Protein AF-A0A8J4SBA1-F1 (afdb_monomer_lite)

Foldseek 3Di:
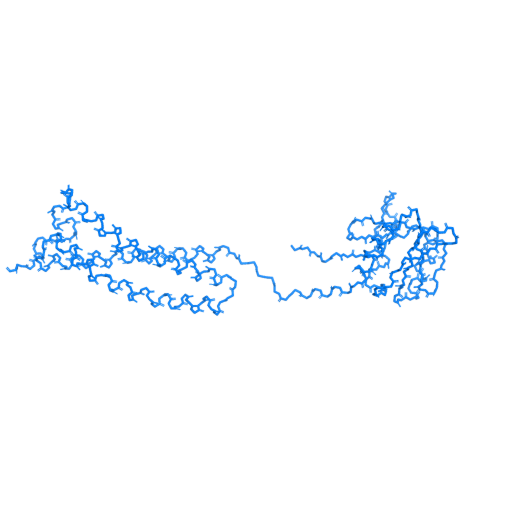DDDPWWKFWFFCDPPDDPPDTDHTLDTLQQWDQLQWDWDADPVRATKIKTFGPDLVSQLVVLQVQAQTWTWIDTRNDTLDTAGRNHRRRPRMDIHDDRDDPVSSVVVSVVSNSRNDPPPPDCPDDDDQDCVLVVVLVVVLVVLLVVLLVQLLVQLLVQQLQVDDSLRSNVRSLVVSLVVSCVVCVVVLVVLVCQLVPPDDNSVSNSVSNNVSSVVSSCCSNPVVSVVSNVCVVVVNPPDSVVSVHDPVSRDDD

pLDDT: mean 84.88, std 8.9, range [51.53, 95.31]

Sequence (253 aa):
MKEPAVMTFRSKAENDKEGEYTKIELRGNEFVENGAKVVFSQLNAPMIDIQVKDKAKFAEITKRLIGQPLAIYLDDQLLSAPTVQQQLSDGSAQITGNYSREEANQLRDTINLGALPLKLTEKYSQSVGATLGIAAFILGIGMAVDANIITYERIKEEMRSGKSILSSVRAGGKSSFRTIIDSNITTIIAASVMFIMGTGAVKGFALVLIFDIVTSIITNIFFSRFLLTLLVRANVLKKPKYFGVKESEIRAL

Radius of gyration: 38.56 Å; chains: 1; bounding box: 91×35×93 Å

Organism: NCBI:txid1284355

Secondary structure (DSSP, 8-state):
-PPPP-EEEEE--TTPPTT---EEEEEGGGBPTT--EEEE-TTS-EEEEEEBS-HHHHHHHHHHTTTSB-EEEETTEEEE-PBP-S---SSEEEE-SS--HHHHHHHHHHHHHHHS-------------THHHHHHHHHHHHHHHHHHHHHHHHHHHHHHTT--HHHHHHHHHHHHHHHHHHHHHHHHHHHHHHHHH--THHHHHHHHHHHHHHHHHHIIIIIHHHHHHHHHHTTS--SGGGGT--GGGSPP-

Structure (mmCIF, N/CA/C/O backbone):
data_AF-A0A8J4SBA1-F1
#
_entry.id   AF-A0A8J4SBA1-F1
#
loop_
_atom_site.group_PDB
_atom_site.id
_atom_site.type_symbol
_atom_site.label_atom_id
_atom_site.label_alt_id
_atom_site.label_comp_id
_atom_site.label_asym_id
_atom_site.label_entity_id
_atom_site.label_seq_id
_atom_site.pdbx_PDB_ins_code
_atom_site.Cartn_x
_atom_site.Cartn_y
_atom_site.Cartn_z
_atom_site.occupancy
_atom_site.B_iso_or_equiv
_atom_site.auth_seq_id
_atom_site.auth_comp_id
_atom_site.auth_asym_id
_atom_site.auth_atom_id
_atom_site.pdbx_PDB_model_num
ATOM 1 N N . MET A 1 1 ? -1.985 5.323 11.776 1.00 51.53 1 MET A N 1
ATOM 2 C CA . MET A 1 1 ? -2.580 4.118 12.391 1.00 51.53 1 MET A CA 1
ATOM 3 C C . MET A 1 1 ? -3.767 4.584 13.205 1.00 51.53 1 MET A C 1
ATOM 5 O O . MET A 1 1 ? -3.613 5.568 13.912 1.00 51.53 1 MET A O 1
ATOM 9 N N . LYS A 1 2 ? -4.941 3.974 13.038 1.00 55.62 2 LYS A N 1
ATOM 10 C CA . LYS A 1 2 ? -6.110 4.277 13.867 1.00 55.62 2 LYS A CA 1
ATOM 11 C C . LYS A 1 2 ? -6.219 3.139 14.873 1.00 55.62 2 LYS A C 1
ATOM 13 O O . LYS A 1 2 ? -6.302 1.987 14.448 1.00 55.62 2 LYS A O 1
ATOM 18 N N . GLU A 1 3 ? -6.107 3.448 16.159 1.00 63.31 3 GLU A N 1
ATOM 19 C CA . GLU A 1 3 ? -6.398 2.473 17.210 1.00 63.31 3 GLU A CA 1
ATOM 20 C C . GLU A 1 3 ? -7.832 1.945 17.009 1.00 63.31 3 GLU A C 1
ATOM 22 O O . GLU A 1 3 ? -8.682 2.677 16.486 1.00 63.31 3 GLU A O 1
ATOM 27 N N . PRO A 1 4 ? -8.104 0.661 17.310 1.00 66.44 4 PRO A N 1
ATOM 28 C CA . PRO A 1 4 ? -9.463 0.142 17.236 1.00 66.44 4 PRO A CA 1
ATOM 29 C C . PRO A 1 4 ? -10.368 0.972 18.140 1.00 66.44 4 PRO A C 1
ATOM 31 O O . PRO A 1 4 ? -9.961 1.313 19.247 1.00 66.44 4 PRO A O 1
ATOM 34 N N . ALA A 1 5 ? -11.583 1.261 17.674 1.00 74.69 5 ALA A N 1
ATOM 35 C CA . ALA A 1 5 ? -12.517 2.069 18.440 1.00 74.69 5 ALA A CA 1
ATOM 36 C C . ALA A 1 5 ? -12.773 1.431 19.817 1.00 74.69 5 ALA A C 1
ATOM 38 O O . ALA A 1 5 ? -13.100 0.242 19.900 1.00 74.69 5 ALA A O 1
ATOM 39 N N . VAL A 1 6 ? -12.606 2.202 20.891 1.00 84.25 6 VAL A N 1
ATOM 40 C CA . VAL A 1 6 ? -12.739 1.724 22.269 1.00 84.25 6 VAL A CA 1
ATOM 41 C C . VAL A 1 6 ? -13.987 2.317 22.895 1.00 84.25 6 VAL A C 1
ATOM 43 O O . VAL A 1 6 ? -14.120 3.525 23.077 1.00 84.25 6 VAL A O 1
ATOM 46 N N . MET A 1 7 ? -14.899 1.441 23.302 1.0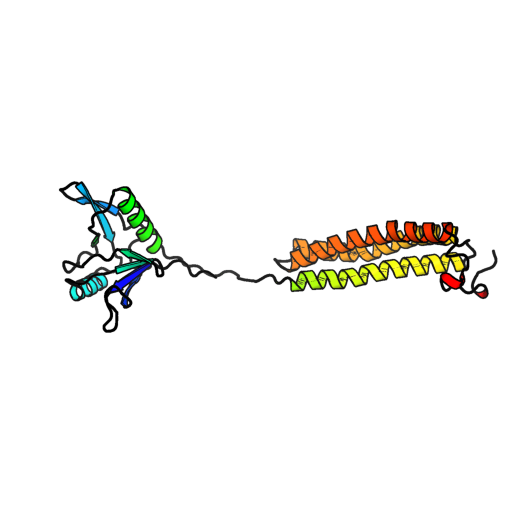0 89.06 7 MET A N 1
ATOM 47 C CA . MET A 1 7 ? -16.057 1.843 24.084 1.00 89.06 7 MET A CA 1
ATOM 48 C C . MET A 1 7 ? -15.690 1.954 25.570 1.00 89.06 7 MET A C 1
ATOM 50 O O . MET A 1 7 ? -15.102 1.032 26.144 1.00 89.06 7 MET A O 1
ATOM 54 N N . THR A 1 8 ? -16.050 3.069 26.207 1.00 91.31 8 THR A N 1
ATOM 55 C CA . THR A 1 8 ? -15.780 3.326 27.631 1.00 91.31 8 THR A CA 1
ATOM 56 C C . THR A 1 8 ? -16.999 3.909 28.333 1.00 91.31 8 THR A C 1
ATOM 58 O O . THR A 1 8 ? -17.718 4.726 27.769 1.00 91.31 8 THR A O 1
ATOM 61 N N . PHE A 1 9 ? -17.219 3.501 29.579 1.00 91.94 9 PHE A N 1
ATOM 62 C CA . PHE A 1 9 ? -18.216 4.087 30.467 1.00 91.94 9 PHE A CA 1
ATOM 63 C C . PHE A 1 9 ? -17.476 4.931 31.498 1.00 91.94 9 PHE A C 1
ATOM 65 O O . PHE A 1 9 ? -16.572 4.432 32.176 1.00 91.94 9 PHE A O 1
ATOM 72 N N . ARG A 1 10 ? -17.826 6.212 31.580 1.00 93.44 10 ARG A N 1
ATOM 73 C CA . ARG A 1 10 ? -17.099 7.237 32.322 1.00 93.44 10 ARG A CA 1
ATOM 74 C C . ARG A 1 10 ? -18.001 7.928 33.343 1.00 93.44 10 ARG A C 1
ATOM 76 O O . ARG A 1 10 ? -19.175 8.169 33.076 1.00 93.44 10 ARG A O 1
ATOM 83 N N . SER A 1 11 ? -17.453 8.255 34.504 1.00 91.75 11 SER A N 1
ATOM 84 C CA . SER A 1 11 ? -18.083 9.083 35.534 1.00 91.75 11 SER A CA 1
ATOM 85 C C . SER A 1 11 ? -17.370 10.435 35.641 1.00 91.75 11 SER A C 1
ATOM 87 O O . SER A 1 11 ? -16.323 10.652 35.023 1.00 91.75 11 SER A O 1
ATOM 89 N N . LYS A 1 12 ? -17.949 11.369 36.404 1.00 89.62 12 LYS A N 1
ATOM 90 C CA . LYS A 1 12 ? -17.357 12.692 36.636 1.00 89.62 12 LYS A CA 1
ATOM 91 C C . LYS A 1 12 ? -16.143 12.573 37.566 1.00 89.62 12 LYS A C 1
ATOM 93 O O . LYS A 1 12 ? -16.258 12.015 38.660 1.00 89.62 12 LYS A O 1
ATOM 98 N N . ALA A 1 13 ? -14.990 13.095 37.155 1.00 85.69 13 ALA A N 1
ATOM 99 C CA . ALA A 1 13 ? -13.820 13.244 38.019 1.00 85.69 13 ALA A CA 1
ATOM 100 C C . ALA A 1 13 ? -13.900 14.528 38.866 1.00 85.69 13 ALA A C 1
ATOM 102 O O . ALA A 1 13 ? -14.631 15.461 38.541 1.00 85.69 13 ALA A O 1
ATOM 103 N N . GLU A 1 14 ? -13.120 14.599 39.950 1.00 77.25 14 GLU A N 1
ATOM 104 C CA . GLU A 1 14 ? -13.131 15.738 40.891 1.00 77.25 14 GLU A CA 1
ATOM 105 C C . GLU A 1 14 ? -12.815 17.090 40.223 1.00 77.25 14 GLU A C 1
ATOM 107 O O . GLU A 1 14 ? -13.325 18.117 40.663 1.00 77.25 14 GLU A O 1
ATOM 112 N N . ASN A 1 15 ? -12.041 17.084 39.132 1.00 80.62 15 ASN A N 1
ATOM 113 C CA . ASN A 1 15 ? -11.629 18.282 38.391 1.00 80.62 15 ASN A CA 1
ATOM 114 C C . ASN A 1 15 ? -12.366 18.477 37.050 1.00 80.62 15 ASN A C 1
ATOM 116 O O . ASN A 1 15 ? -11.985 19.357 36.277 1.00 80.62 15 ASN A O 1
ATOM 120 N N . ASP A 1 16 ? -13.386 17.667 36.750 1.00 81.19 16 ASP A N 1
ATOM 121 C CA . ASP A 1 16 ? -14.098 17.751 35.471 1.00 81.19 16 ASP A CA 1
ATOM 122 C C . ASP A 1 16 ? -15.023 18.972 35.423 1.00 81.19 16 ASP A C 1
ATOM 124 O O . ASP A 1 16 ? -15.783 19.257 36.363 1.00 81.19 16 ASP A O 1
ATOM 128 N N . LYS A 1 17 ? -15.001 19.671 34.282 1.00 77.50 17 LYS A N 1
ATOM 129 C CA . LYS A 1 17 ? -15.972 20.726 33.981 1.00 77.50 17 LYS A CA 1
ATOM 130 C C . LYS A 1 17 ? -17.375 20.131 33.862 1.00 77.50 17 LYS A C 1
ATOM 132 O O . LYS A 1 17 ? -17.569 18.933 33.663 1.00 77.50 17 LYS A O 1
ATOM 137 N N . GLU A 1 18 ? -18.384 20.979 34.004 1.00 73.31 18 GLU A N 1
ATOM 138 C CA . GLU A 1 18 ? -19.773 20.554 33.864 1.00 73.31 18 GLU A CA 1
ATOM 139 C C . GLU A 1 18 ? -20.033 20.002 32.451 1.00 73.31 18 GLU A C 1
ATOM 141 O O . GLU A 1 18 ? -19.788 20.683 31.458 1.00 73.31 18 GLU A O 1
ATOM 146 N N . GLY A 1 19 ? -20.479 18.743 32.370 1.00 74.31 19 GLY A N 1
ATOM 147 C CA . GLY A 1 19 ? -20.704 18.028 31.109 1.00 74.31 19 GLY A CA 1
ATOM 148 C C . GLY A 1 19 ? -19.529 17.176 30.607 1.00 74.31 19 GLY A C 1
ATOM 149 O O . GLY A 1 19 ? -19.704 16.460 29.622 1.00 74.31 19 GLY A O 1
ATOM 150 N N . GLU A 1 20 ? -18.371 17.194 31.276 1.00 82.31 20 GLU A N 1
ATOM 151 C CA . GLU A 1 20 ? -17.237 16.312 30.968 1.00 82.31 20 GLU A CA 1
ATOM 152 C C . GLU A 1 20 ? -17.180 15.113 31.930 1.00 82.31 20 GLU A C 1
ATOM 154 O O . GLU A 1 20 ? -17.411 15.246 33.133 1.00 82.31 20 GLU A O 1
ATOM 159 N N . TYR A 1 21 ? -16.875 13.931 31.384 1.00 87.19 21 TYR A N 1
ATOM 160 C CA . TYR A 1 21 ? -16.719 12.687 32.141 1.00 87.19 21 TYR A CA 1
ATOM 161 C C . TYR A 1 21 ? -15.408 12.013 31.740 1.00 87.19 21 TYR A C 1
ATOM 163 O O . TYR A 1 21 ? -15.318 11.390 30.678 1.00 87.19 21 TYR A O 1
ATOM 171 N N . THR A 1 22 ? -14.371 12.147 32.564 1.00 87.00 22 THR A N 1
ATOM 172 C CA . THR A 1 22 ? -13.024 11.646 32.239 1.00 87.00 22 THR A CA 1
ATOM 173 C C . THR A 1 22 ? -12.650 10.370 32.990 1.00 87.00 22 THR A C 1
ATOM 175 O O . THR A 1 22 ? -11.789 9.612 32.533 1.00 87.00 22 THR A O 1
ATOM 178 N N . LYS A 1 23 ? -13.315 10.060 34.110 1.00 90.56 23 LYS A N 1
ATOM 179 C CA . LYS A 1 23 ? -12.992 8.887 34.928 1.00 90.56 23 LYS A CA 1
ATOM 180 C C . LYS A 1 23 ? -13.576 7.613 34.320 1.00 90.56 23 LYS A C 1
ATOM 182 O O . LYS A 1 23 ? -14.776 7.392 34.394 1.00 90.56 23 LYS A O 1
ATOM 187 N N . ILE A 1 24 ? -12.735 6.745 33.760 1.00 91.50 24 ILE A N 1
ATOM 188 C CA . ILE A 1 24 ? -13.165 5.458 33.184 1.00 91.50 24 ILE A CA 1
ATOM 189 C C . ILE A 1 24 ? -13.516 4.466 34.302 1.00 91.50 24 ILE A C 1
ATOM 191 O O . ILE A 1 24 ? -12.656 4.088 35.094 1.00 91.50 24 ILE A O 1
ATOM 195 N N . GLU A 1 25 ? -14.766 4.011 34.323 1.00 92.19 25 GLU A N 1
ATOM 196 C CA . GLU A 1 25 ? -15.288 3.037 35.289 1.00 92.19 25 GLU A CA 1
ATOM 197 C C . GLU A 1 25 ? -15.348 1.622 34.691 1.00 92.19 25 GLU A C 1
ATOM 199 O O . GLU A 1 25 ? -14.964 0.645 35.340 1.00 92.19 25 GLU A O 1
ATOM 204 N N . LEU A 1 26 ? -15.797 1.511 33.433 1.00 91.38 26 LEU A N 1
ATOM 205 C CA . LEU A 1 26 ? -15.890 0.244 32.697 1.00 91.38 26 LEU A CA 1
ATOM 206 C C . LEU A 1 26 ? -15.434 0.414 31.251 1.00 91.38 26 LEU A C 1
ATOM 208 O O . LEU A 1 26 ? -15.564 1.484 30.650 1.00 91.38 26 LEU A O 1
ATOM 212 N N . ARG A 1 27 ? -14.945 -0.674 30.666 1.00 90.56 27 ARG A N 1
ATOM 213 C CA . ARG A 1 27 ? -14.630 -0.782 29.238 1.00 90.56 27 ARG A CA 1
ATOM 214 C C . ARG A 1 27 ? -15.611 -1.716 28.537 1.00 90.56 27 ARG A C 1
ATOM 216 O O . ARG A 1 27 ? -16.155 -2.628 29.151 1.00 90.56 27 ARG A O 1
ATOM 223 N N . GLY A 1 28 ? -15.813 -1.509 27.236 1.00 87.44 28 GLY A N 1
ATOM 224 C CA . GLY A 1 28 ? -16.736 -2.308 26.427 1.00 87.44 28 GLY A CA 1
ATOM 225 C C . GLY A 1 28 ? -16.485 -3.817 26.532 1.00 87.44 28 GLY A C 1
ATOM 226 O O . GLY A 1 28 ? -17.417 -4.584 26.739 1.00 87.44 28 GLY A O 1
ATOM 227 N N . ASN A 1 29 ? -15.224 -4.257 26.541 1.00 87.12 29 ASN A N 1
ATOM 228 C CA . ASN A 1 29 ? -14.856 -5.674 26.677 1.00 87.12 29 ASN A CA 1
ATOM 229 C C . ASN A 1 29 ? -15.306 -6.348 27.998 1.00 87.12 29 ASN A C 1
ATOM 231 O O . ASN A 1 29 ? -15.288 -7.581 28.085 1.00 87.12 29 ASN A O 1
ATOM 235 N N . GLU A 1 30 ? -15.716 -5.571 29.006 1.00 88.81 30 GLU A N 1
ATOM 236 C CA . GLU A 1 30 ? -16.282 -6.046 30.278 1.00 88.81 30 GLU A CA 1
ATOM 237 C C . GLU A 1 30 ? -17.781 -6.382 30.178 1.00 88.81 30 GLU A C 1
ATOM 239 O O . GLU A 1 30 ? -18.352 -6.971 31.098 1.00 88.81 30 GLU A O 1
ATOM 244 N N . PHE A 1 31 ? -18.416 -6.068 29.048 1.00 90.31 31 PHE A N 1
ATOM 245 C CA . PHE A 1 31 ? -19.789 -6.446 28.734 1.00 90.31 31 PHE A CA 1
ATOM 246 C C . PHE A 1 31 ? -19.849 -7.815 28.054 1.00 90.31 31 PHE A C 1
ATOM 248 O O . PHE A 1 31 ? -18.889 -8.274 27.426 1.00 90.31 31 PHE A O 1
ATOM 255 N N . VAL A 1 32 ? -20.981 -8.500 28.217 1.00 89.81 32 VAL A N 1
ATOM 256 C CA . VAL A 1 32 ? -21.258 -9.763 27.526 1.00 89.81 32 VAL A CA 1
ATOM 257 C C . VAL A 1 32 ? -21.405 -9.479 26.032 1.00 89.81 32 VAL A C 1
ATOM 259 O O . VAL A 1 32 ? -22.106 -8.553 25.627 1.00 89.81 32 VAL A O 1
ATOM 262 N N . GLU A 1 33 ? -20.738 -10.281 25.207 1.00 88.31 33 GLU A N 1
ATOM 263 C CA . GLU A 1 33 ? -20.814 -10.178 23.748 1.00 88.31 33 GLU A CA 1
ATOM 264 C C . GLU A 1 33 ? -22.255 -10.427 23.285 1.00 88.31 33 GLU A C 1
ATOM 266 O O . GLU A 1 33 ? -22.881 -11.402 23.702 1.00 88.31 33 GLU A O 1
ATOM 271 N N . ASN A 1 34 ? -22.802 -9.537 22.449 1.00 85.88 34 ASN A N 1
ATOM 272 C CA . ASN A 1 34 ? -24.227 -9.529 22.081 1.00 85.88 34 ASN A CA 1
ATOM 273 C C . ASN A 1 34 ? -25.195 -9.462 23.285 1.00 85.88 34 ASN A C 1
ATOM 275 O O . ASN A 1 34 ? -26.356 -9.867 23.186 1.00 85.88 34 ASN A O 1
ATOM 279 N N . GLY A 1 35 ? -24.725 -8.957 24.429 1.00 85.88 35 GLY A N 1
ATOM 280 C CA . GLY A 1 35 ? -25.513 -8.803 25.647 1.00 85.88 35 GLY A CA 1
ATOM 281 C C . GLY A 1 35 ? -26.491 -7.628 25.610 1.00 85.88 35 GLY A C 1
ATOM 282 O O . GLY A 1 35 ? -27.374 -7.578 26.462 1.00 85.88 35 GLY A O 1
ATOM 283 N N . ALA A 1 36 ? -26.364 -6.704 24.647 1.00 91.06 36 ALA A N 1
ATOM 284 C CA . ALA A 1 36 ? -27.284 -5.581 24.510 1.00 91.06 36 ALA A CA 1
ATOM 285 C C . ALA A 1 36 ? -28.539 -5.967 23.710 1.00 91.06 36 ALA A C 1
ATOM 287 O O . ALA A 1 36 ? -28.439 -6.494 22.595 1.00 91.06 36 ALA A O 1
ATOM 288 N N . LYS A 1 37 ? -29.728 -5.665 24.244 1.00 93.38 37 LYS A N 1
ATOM 289 C CA . LYS A 1 37 ? -31.032 -5.958 23.624 1.00 93.38 37 LYS A CA 1
ATOM 290 C C . LYS A 1 37 ? -31.971 -4.763 23.732 1.00 93.38 37 LYS A C 1
ATOM 292 O O . LYS A 1 37 ? -32.000 -4.087 24.749 1.00 93.38 37 LYS A O 1
ATOM 297 N N . VAL A 1 38 ? -32.773 -4.534 22.694 1.00 92.00 38 VAL A N 1
ATOM 298 C CA . VAL A 1 38 ? -33.858 -3.544 22.753 1.00 92.00 38 VAL A CA 1
ATOM 299 C C . VAL A 1 38 ? -35.089 -4.216 23.352 1.00 92.00 38 VAL A C 1
ATOM 301 O O . VAL A 1 38 ? -35.571 -5.214 22.813 1.00 92.00 38 VAL A O 1
ATOM 304 N N . VAL A 1 39 ? -35.587 -3.666 24.450 1.00 92.75 39 VAL A N 1
ATOM 305 C CA . VAL A 1 39 ? -36.827 -4.062 25.126 1.00 92.75 39 VAL A CA 1
ATOM 306 C C . VAL A 1 39 ? -37.793 -2.877 25.152 1.00 92.75 39 VAL A C 1
ATOM 308 O O . VAL A 1 39 ? -37.406 -1.750 24.857 1.00 92.75 39 VAL A O 1
ATOM 311 N N . PHE A 1 40 ? -39.066 -3.116 25.457 1.00 89.38 40 PHE A N 1
ATOM 312 C CA . PHE A 1 40 ? -40.081 -2.063 25.515 1.00 89.38 40 PHE A CA 1
ATOM 313 C C . PHE A 1 40 ? -40.640 -1.956 26.931 1.00 89.38 40 PHE A C 1
ATOM 315 O O . PHE A 1 40 ? -40.896 -2.969 27.582 1.00 89.38 40 PHE A O 1
ATOM 322 N N . SER A 1 41 ? -40.831 -0.725 27.402 1.00 88.25 41 SER A N 1
ATOM 323 C CA . SER A 1 41 ? -41.498 -0.450 28.672 1.00 88.25 41 SER A CA 1
ATOM 324 C C . SER A 1 41 ? -42.999 -0.759 28.594 1.00 88.25 41 SER A C 1
ATOM 326 O O . SER A 1 41 ? -43.559 -0.959 27.514 1.00 88.25 41 SER A O 1
ATOM 328 N N . GLN A 1 42 ? -43.691 -0.721 29.737 1.00 85.81 42 GLN A N 1
ATOM 329 C CA . GLN A 1 42 ? -45.155 -0.875 29.798 1.00 85.81 42 GLN A CA 1
ATOM 330 C C . GLN A 1 42 ? -45.913 0.201 28.996 1.00 85.81 42 GLN A C 1
ATOM 332 O O . GLN A 1 42 ? -47.046 -0.023 28.583 1.00 85.81 42 GLN A O 1
ATOM 337 N N . LEU A 1 43 ? -45.276 1.349 28.745 1.00 86.94 43 LEU A N 1
ATOM 338 C CA . LEU A 1 43 ? -45.801 2.445 27.925 1.00 86.94 43 LEU A CA 1
ATOM 339 C C . LEU A 1 43 ? -45.335 2.358 26.459 1.00 86.94 43 LEU A C 1
ATOM 341 O O . LEU A 1 43 ? -45.446 3.331 25.720 1.00 86.94 43 LEU A O 1
ATOM 345 N N . ASN A 1 44 ? -44.796 1.207 26.039 1.00 86.06 44 ASN A N 1
ATOM 346 C CA . ASN A 1 44 ? -44.251 0.956 24.703 1.00 86.06 44 ASN A CA 1
ATOM 347 C C . ASN A 1 44 ? -43.074 1.878 24.311 1.00 86.06 44 ASN A C 1
ATOM 349 O O . ASN A 1 44 ? -42.813 2.091 23.127 1.00 86.06 44 ASN A O 1
ATOM 353 N N . ALA A 1 45 ? -42.344 2.418 25.294 1.00 88.50 45 ALA A N 1
ATOM 354 C CA . ALA A 1 45 ? -41.129 3.195 25.049 1.00 88.50 45 ALA A CA 1
ATOM 355 C C . ALA A 1 45 ? -39.913 2.255 24.928 1.00 88.50 45 ALA A C 1
ATOM 357 O O . ALA A 1 45 ? -39.769 1.364 25.772 1.00 88.50 45 ALA A O 1
ATOM 358 N N . PRO A 1 46 ? -39.043 2.410 23.913 1.00 90.50 46 PRO A N 1
ATOM 359 C CA . PRO A 1 46 ? -37.884 1.543 23.736 1.00 90.50 46 PRO A CA 1
ATOM 360 C C . PRO A 1 46 ? -36.810 1.816 24.798 1.00 90.50 46 PRO A C 1
ATOM 362 O O . PRO A 1 46 ? -36.475 2.957 25.110 1.00 90.50 46 PRO A O 1
ATOM 365 N N . MET A 1 47 ? -36.253 0.739 25.337 1.00 90.56 47 MET A N 1
ATOM 366 C CA . MET A 1 47 ? -35.199 0.713 26.346 1.00 90.56 47 MET A CA 1
ATOM 367 C C . MET A 1 47 ? -34.112 -0.265 25.901 1.00 90.56 47 MET A C 1
ATOM 369 O O . MET A 1 47 ? -34.390 -1.207 25.156 1.00 90.56 47 MET A O 1
ATOM 373 N N . ILE A 1 48 ? -32.873 -0.050 26.337 1.00 91.94 48 ILE A N 1
ATOM 374 C CA . ILE A 1 48 ? -31.755 -0.931 25.991 1.00 91.94 48 ILE A CA 1
ATOM 375 C C . ILE A 1 48 ? -31.306 -1.668 27.249 1.00 91.94 48 ILE A C 1
ATOM 377 O O . ILE A 1 48 ? -30.745 -1.058 28.155 1.00 91.94 48 ILE A O 1
ATOM 381 N N . ASP A 1 49 ? -31.527 -2.977 27.285 1.00 92.56 49 ASP A N 1
ATOM 382 C CA . ASP A 1 49 ? -30.970 -3.859 28.305 1.00 92.56 49 ASP A CA 1
ATOM 383 C C . ASP A 1 49 ? -29.524 -4.186 27.948 1.00 92.56 49 ASP A C 1
ATOM 385 O O . ASP A 1 49 ? -29.236 -4.538 26.805 1.00 92.56 49 ASP A O 1
ATOM 389 N N . ILE A 1 50 ? -28.621 -4.105 28.920 1.00 92.38 50 ILE A N 1
ATOM 390 C CA . ILE A 1 50 ? -27.217 -4.505 28.792 1.00 92.38 50 ILE A CA 1
ATOM 391 C C . ILE A 1 50 ? -26.844 -5.481 29.904 1.00 92.38 50 ILE A C 1
ATOM 393 O O . ILE A 1 50 ? -27.405 -5.442 31.000 1.00 92.38 50 ILE A O 1
ATOM 397 N N . GLN A 1 51 ? -25.856 -6.333 29.632 1.00 92.75 51 GLN A N 1
ATOM 398 C CA . GLN A 1 51 ? -25.364 -7.320 30.587 1.00 92.75 51 GLN A CA 1
ATOM 399 C C . GLN A 1 51 ? -23.840 -7.259 30.709 1.00 92.75 51 GLN A C 1
ATOM 401 O O . GLN A 1 51 ? -23.123 -7.255 29.705 1.00 92.75 51 GLN A O 1
ATOM 406 N N . VAL A 1 52 ? -23.344 -7.241 31.945 1.00 92.94 52 VAL A N 1
ATOM 407 C CA . VAL A 1 52 ? -21.905 -7.233 32.258 1.00 92.94 52 VAL A CA 1
ATOM 408 C C . VAL A 1 52 ? -21.390 -8.630 32.591 1.00 92.94 52 VAL A C 1
ATOM 410 O O . VAL A 1 52 ? -22.141 -9.493 33.049 1.00 92.94 52 VAL A O 1
ATOM 413 N N . LYS A 1 53 ? -20.089 -8.854 32.380 1.00 91.12 53 LYS A N 1
ATOM 414 C CA . LYS A 1 53 ? -19.406 -10.099 32.766 1.00 91.12 53 LYS A CA 1
ATOM 415 C C . LYS A 1 53 ? -19.160 -10.156 34.278 1.00 91.12 53 LYS A C 1
ATOM 417 O O . LYS A 1 53 ? -19.423 -11.185 34.895 1.00 91.12 53 LYS A O 1
ATOM 422 N N . ASP A 1 54 ? -18.697 -9.054 34.874 1.00 92.44 54 ASP A N 1
ATOM 423 C CA . ASP A 1 54 ? -18.420 -8.947 36.313 1.00 92.44 54 ASP A CA 1
ATOM 424 C C . ASP A 1 54 ? -19.525 -8.170 37.041 1.00 92.44 54 ASP A C 1
ATOM 426 O O . ASP A 1 54 ? -19.600 -6.939 37.003 1.00 92.44 54 ASP A O 1
ATOM 430 N N . LYS A 1 55 ? -20.393 -8.919 37.726 1.00 93.44 55 LYS A N 1
ATOM 431 C CA . LYS A 1 55 ? -21.532 -8.367 38.467 1.00 93.44 55 LYS A CA 1
ATOM 432 C C . LYS A 1 55 ? -21.112 -7.609 39.725 1.00 93.44 55 LYS A C 1
ATOM 434 O O . LYS A 1 55 ? -21.744 -6.617 40.071 1.00 93.44 55 LYS A O 1
ATOM 439 N N . ALA A 1 56 ? -20.067 -8.069 40.415 1.00 92.75 56 ALA A N 1
ATOM 440 C CA . ALA A 1 56 ? -19.645 -7.493 41.689 1.00 92.75 56 ALA A CA 1
ATOM 441 C C . ALA A 1 56 ? -19.022 -6.110 41.474 1.00 92.75 56 ALA A C 1
ATOM 443 O O . ALA A 1 56 ? -19.413 -5.146 42.135 1.00 92.75 56 ALA A O 1
ATOM 444 N N . LYS A 1 57 ? -18.134 -5.997 40.477 1.00 92.06 57 LYS A N 1
ATOM 445 C CA . LYS A 1 57 ? -17.545 -4.717 40.068 1.00 92.06 57 LYS A CA 1
ATOM 446 C C . LYS A 1 57 ? -18.622 -3.719 39.635 1.00 92.06 57 LYS A C 1
ATOM 448 O O . LYS A 1 57 ? -18.604 -2.561 40.049 1.00 92.06 57 LYS A O 1
ATOM 453 N N . PHE A 1 58 ? -19.595 -4.169 38.841 1.00 93.31 58 PHE A N 1
ATOM 454 C CA . PHE A 1 58 ? -20.699 -3.319 38.389 1.00 93.31 58 PHE A CA 1
ATOM 455 C C . PHE A 1 58 ? -21.583 -2.825 39.543 1.00 93.31 58 PHE A C 1
ATOM 457 O O . PHE A 1 58 ? -21.949 -1.647 39.595 1.00 93.31 58 PHE A O 1
ATOM 464 N N . ALA A 1 59 ? -21.867 -3.692 40.515 1.00 93.12 59 ALA A N 1
ATOM 465 C CA . ALA A 1 59 ? -22.629 -3.341 41.708 1.00 93.12 59 ALA A CA 1
ATOM 466 C C . ALA A 1 59 ? -21.913 -2.302 42.585 1.00 93.12 59 ALA A C 1
ATOM 468 O O . ALA A 1 59 ? -22.567 -1.447 43.181 1.00 93.12 59 ALA A O 1
ATOM 469 N N . GLU A 1 60 ? -20.584 -2.356 42.689 1.00 93.06 60 GLU A N 1
ATOM 470 C CA . GLU A 1 60 ? -19.800 -1.377 43.451 1.00 93.06 60 GLU A CA 1
ATOM 471 C C . GLU A 1 60 ? -19.796 0.002 42.773 1.00 93.06 60 GLU A C 1
ATOM 473 O O . GLU A 1 60 ? -20.039 1.023 43.423 1.00 93.06 60 GLU A O 1
ATOM 478 N N . ILE A 1 61 ? -19.587 0.030 41.453 1.00 91.94 61 ILE A N 1
ATOM 479 C CA . ILE A 1 61 ? -19.592 1.262 40.654 1.00 91.94 61 ILE A CA 1
ATOM 480 C C . ILE A 1 61 ? -20.964 1.936 40.727 1.00 91.94 61 ILE A C 1
ATOM 482 O O . ILE A 1 61 ? -21.057 3.121 41.051 1.00 91.94 61 ILE A O 1
ATOM 486 N N . THR A 1 62 ? -22.040 1.182 40.485 1.00 92.31 62 THR A N 1
ATOM 487 C CA . THR A 1 62 ? -23.406 1.728 40.511 1.00 92.31 62 THR A CA 1
ATOM 488 C C . THR A 1 62 ? -23.809 2.219 41.897 1.00 92.31 62 THR A C 1
ATOM 490 O O . THR A 1 62 ? -24.477 3.242 41.990 1.00 92.31 62 THR A O 1
ATOM 493 N N . LYS A 1 63 ? -23.342 1.579 42.980 1.00 93.56 63 LYS A N 1
ATOM 494 C CA . LYS A 1 63 ? -23.563 2.052 44.358 1.00 93.56 63 LYS A CA 1
ATOM 495 C C . LYS A 1 63 ? -22.961 3.435 44.611 1.00 93.56 63 LYS A C 1
ATOM 497 O O . LYS A 1 63 ? -23.575 4.253 45.289 1.00 93.56 63 LYS A O 1
ATOM 502 N N . ARG A 1 64 ? -21.758 3.695 44.094 1.00 92.69 64 ARG A N 1
ATOM 503 C CA . ARG A 1 64 ? -21.069 4.986 44.258 1.00 92.69 64 ARG A CA 1
ATOM 504 C C . ARG A 1 64 ? -21.694 6.092 43.409 1.00 92.69 64 ARG A C 1
ATOM 506 O O . ARG A 1 64 ? -21.641 7.254 43.796 1.00 92.69 64 ARG A O 1
ATOM 513 N N . LEU A 1 65 ? -22.254 5.727 42.259 1.00 91.38 65 LEU A N 1
ATOM 514 C CA . LEU A 1 65 ? -22.762 6.669 41.265 1.00 91.38 65 LEU A CA 1
ATOM 515 C C . LEU A 1 65 ? -24.273 6.907 41.353 1.00 91.38 65 LEU A C 1
ATOM 517 O O . LEU A 1 65 ? -24.824 7.513 40.445 1.00 91.38 65 LEU A O 1
ATOM 521 N N . ILE A 1 66 ? -24.957 6.480 42.419 1.00 93.12 66 ILE A N 1
ATOM 522 C CA . ILE A 1 66 ? -26.394 6.751 42.588 1.00 93.12 66 ILE A CA 1
ATOM 523 C C . ILE A 1 66 ? -26.652 8.266 42.519 1.00 93.12 66 ILE A C 1
ATOM 525 O O . ILE A 1 66 ? -26.031 9.049 43.236 1.00 93.12 66 ILE A O 1
ATOM 529 N N . GLY A 1 67 ? -27.566 8.672 41.638 1.00 88.94 67 GLY A N 1
ATOM 530 C CA . GLY A 1 67 ? -27.882 10.071 41.345 1.00 88.94 67 GLY A CA 1
ATOM 531 C C . GLY A 1 67 ? -26.893 10.768 40.404 1.00 88.94 67 GLY A C 1
ATOM 532 O O . GLY A 1 67 ? -27.117 11.922 40.048 1.00 88.94 67 GLY A O 1
ATOM 533 N N . GLN A 1 68 ? -25.826 10.091 39.973 1.00 90.25 68 GLN A N 1
ATOM 534 C CA . GLN A 1 68 ? -24.812 10.619 39.063 1.00 90.25 68 GLN A CA 1
ATOM 535 C C . GLN A 1 68 ? -24.917 9.973 37.667 1.00 90.25 68 GLN A C 1
ATOM 537 O O . GLN A 1 68 ? -25.332 8.817 37.533 1.00 90.25 68 GLN A O 1
ATOM 542 N N . PRO A 1 69 ? -24.559 10.705 36.601 1.00 90.69 69 PRO A N 1
ATOM 543 C CA . PRO A 1 69 ? -24.474 10.168 35.245 1.00 90.69 69 PRO A CA 1
ATOM 544 C C . PRO A 1 69 ? -23.310 9.179 35.083 1.00 90.69 69 PRO A C 1
ATOM 546 O O . PRO A 1 69 ? -22.196 9.417 35.551 1.00 90.69 69 PRO A O 1
ATOM 549 N N . LEU A 1 70 ? -23.571 8.089 34.363 1.00 92.31 70 LEU A N 1
ATOM 550 C CA . LEU A 1 70 ? -22.569 7.156 33.857 1.00 92.31 70 LEU A CA 1
ATOM 551 C C . LEU A 1 70 ? -22.553 7.269 32.331 1.00 92.31 70 LEU A C 1
ATOM 553 O O . LEU A 1 70 ? -23.353 6.649 31.633 1.00 92.31 70 LEU A O 1
ATOM 557 N N . ALA A 1 71 ? -21.664 8.110 31.819 1.00 92.06 71 ALA A N 1
ATOM 558 C CA . ALA A 1 71 ? -21.596 8.461 30.413 1.00 92.06 71 ALA A CA 1
ATOM 559 C C . ALA A 1 71 ? -20.944 7.378 29.559 1.00 92.06 71 ALA A C 1
ATOM 561 O O . ALA A 1 71 ? -19.941 6.784 29.932 1.00 92.06 71 ALA A O 1
ATOM 562 N N . ILE A 1 72 ? -21.505 7.143 28.382 1.00 90.75 72 ILE A N 1
ATOM 563 C CA . ILE A 1 72 ? -21.107 6.115 27.433 1.00 90.75 72 ILE A CA 1
ATOM 564 C C . ILE A 1 72 ? -20.405 6.797 26.268 1.00 90.75 72 ILE A C 1
ATOM 566 O O . ILE A 1 72 ? -21.015 7.587 25.548 1.00 90.75 72 ILE A O 1
ATOM 570 N N . TYR A 1 73 ? -19.135 6.469 26.078 1.00 90.06 73 TYR A N 1
ATOM 571 C CA . TYR A 1 73 ? -18.297 6.983 25.005 1.00 90.06 73 TYR A CA 1
ATOM 572 C C . TYR A 1 73 ? -17.908 5.868 24.043 1.00 90.06 73 TYR A C 1
ATOM 574 O O . TYR A 1 73 ? -17.611 4.747 24.465 1.00 90.06 73 TYR A O 1
ATOM 582 N N . LEU A 1 74 ? -17.842 6.211 22.760 1.00 88.44 74 LEU A N 1
ATOM 583 C CA . LEU A 1 74 ? -17.102 5.462 21.753 1.00 88.44 74 LEU A CA 1
ATOM 584 C C . LEU A 1 74 ? -15.946 6.345 21.290 1.00 88.44 74 LEU A C 1
ATOM 586 O O . LEU A 1 74 ? -16.178 7.416 20.730 1.00 88.44 74 LEU A O 1
ATOM 590 N N . ASP A 1 75 ? -14.718 5.921 21.580 1.00 86.44 75 ASP A N 1
ATOM 591 C CA . ASP A 1 75 ? -13.528 6.771 21.510 1.00 86.44 75 ASP A CA 1
ATOM 592 C C . ASP A 1 75 ? -13.726 8.048 22.347 1.00 86.44 75 ASP A C 1
ATOM 594 O O . ASP A 1 75 ? -13.871 7.970 23.570 1.00 86.44 75 ASP A O 1
ATOM 598 N N . ASP A 1 76 ? -13.797 9.207 21.695 1.00 86.25 76 ASP A N 1
ATOM 599 C CA . ASP A 1 76 ? -14.024 10.512 22.324 1.00 86.25 76 ASP A CA 1
ATOM 600 C C . ASP A 1 76 ? -15.431 11.074 22.062 1.00 86.25 76 ASP A C 1
ATOM 602 O O . ASP A 1 76 ? -15.764 12.169 22.516 1.00 86.25 76 ASP A O 1
ATOM 606 N N . GLN A 1 77 ? -16.292 10.326 21.363 1.00 87.31 77 GLN A N 1
ATOM 607 C CA . GLN A 1 77 ? -17.663 10.739 21.083 1.00 87.31 77 GLN A CA 1
ATOM 608 C C . GLN A 1 77 ? -18.612 10.254 22.184 1.00 87.31 77 GLN A C 1
ATOM 610 O O . GLN A 1 77 ? -18.767 9.051 22.409 1.00 87.31 77 GLN A O 1
ATOM 615 N N . LEU A 1 78 ? -19.287 11.198 22.845 1.00 88.50 78 LEU A N 1
ATOM 616 C CA . LEU A 1 78 ? -20.356 10.899 23.795 1.00 88.50 78 LEU A CA 1
ATOM 617 C C . LEU A 1 78 ? -21.572 10.338 23.044 1.00 88.50 78 LEU A C 1
ATOM 619 O O . LEU A 1 78 ? -22.133 11.009 22.179 1.00 88.50 78 LEU A O 1
ATOM 623 N N . LEU A 1 79 ? -21.991 9.124 23.396 1.00 87.06 79 LEU A N 1
ATOM 624 C CA . LEU A 1 79 ? -23.190 8.486 22.850 1.00 87.06 79 LEU A CA 1
ATOM 625 C C . LEU A 1 79 ? -24.420 8.762 23.716 1.00 87.06 79 LEU A C 1
ATOM 627 O O . LEU A 1 79 ? -25.485 9.096 23.208 1.00 87.06 79 LEU A O 1
ATOM 631 N N . SER A 1 80 ? -24.290 8.596 25.033 1.00 86.75 80 SER A N 1
ATOM 632 C CA . SER A 1 80 ? -25.387 8.804 25.982 1.00 86.75 80 SER A CA 1
ATOM 633 C C . SER A 1 80 ? -24.856 9.010 27.399 1.00 86.75 80 SER A C 1
ATOM 635 O O . SER A 1 80 ? -23.799 8.486 27.729 1.00 86.75 80 SER A O 1
ATOM 637 N N . ALA A 1 81 ? -25.575 9.744 28.249 1.00 89.50 81 ALA A N 1
ATOM 638 C CA . ALA A 1 81 ? -25.206 9.972 29.650 1.00 89.50 81 ALA A CA 1
ATOM 639 C C . ALA A 1 81 ? -26.356 9.634 30.616 1.00 89.50 81 ALA A C 1
ATOM 641 O O . ALA A 1 81 ? -26.912 10.535 31.245 1.00 89.50 81 ALA A O 1
ATOM 642 N N . PRO A 1 82 ? -26.755 8.352 30.725 1.00 89.12 82 PRO A N 1
ATOM 643 C CA . PRO A 1 82 ? -27.816 7.942 31.638 1.00 89.12 82 PRO A CA 1
ATOM 644 C C . PRO A 1 82 ? -27.417 8.148 33.105 1.00 89.12 82 PRO A C 1
ATOM 646 O O . PRO A 1 82 ? -26.283 7.882 33.503 1.00 89.12 82 PRO A O 1
ATOM 649 N N . THR A 1 83 ? -28.367 8.584 33.930 1.00 91.25 83 THR A N 1
ATOM 650 C CA . THR A 1 83 ? -28.193 8.699 35.386 1.00 91.25 83 THR A CA 1
ATOM 651 C C . THR A 1 83 ? -28.426 7.355 36.064 1.00 91.25 83 THR A C 1
ATOM 653 O O . THR A 1 83 ? -29.440 6.699 35.824 1.00 91.25 83 THR A O 1
ATOM 656 N N . VAL A 1 84 ? -27.515 6.953 36.950 1.00 92.69 84 VAL A N 1
ATOM 657 C CA . VAL A 1 84 ? -27.676 5.736 37.751 1.00 92.69 84 VAL A CA 1
ATOM 658 C C . VAL A 1 84 ? -28.696 6.004 38.855 1.00 92.69 84 VAL A C 1
ATOM 660 O O . VAL A 1 84 ? -28.481 6.842 39.726 1.00 92.69 84 VAL A O 1
ATOM 663 N N . GLN A 1 85 ? -29.826 5.301 38.825 1.00 89.19 85 GLN A N 1
ATOM 664 C CA . GLN A 1 85 ? -30.935 5.540 39.761 1.00 89.19 85 GLN A CA 1
ATOM 665 C C . GLN A 1 85 ? -30.835 4.698 41.037 1.00 89.19 85 GLN A C 1
ATOM 667 O O . GLN A 1 85 ? -31.293 5.115 42.096 1.00 89.19 85 GLN A O 1
ATOM 672 N N . GLN A 1 86 ? -30.230 3.514 40.946 1.00 91.62 86 GLN A N 1
ATOM 673 C CA . GLN A 1 86 ? -30.101 2.570 42.051 1.00 91.62 86 GLN A CA 1
ATOM 674 C C . GLN A 1 86 ? -28.868 1.684 41.862 1.00 91.62 86 GLN A C 1
ATOM 676 O O . GLN A 1 86 ? -28.314 1.598 40.765 1.00 91.62 86 GLN A O 1
ATOM 681 N N . GL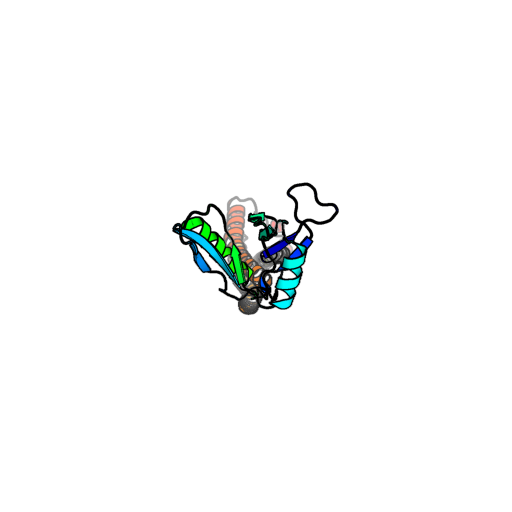N A 1 87 ? -28.456 1.000 42.928 1.00 91.69 87 GLN A N 1
ATOM 682 C CA . GLN A 1 87 ? -27.425 -0.029 42.835 1.00 91.69 87 GLN A CA 1
ATOM 683 C C . GLN A 1 87 ? -27.941 -1.225 42.018 1.00 91.69 87 GLN A C 1
ATOM 685 O O . GLN A 1 87 ? -29.027 -1.735 42.288 1.00 91.69 87 GLN A O 1
ATOM 690 N N . LEU A 1 88 ? -27.144 -1.698 41.058 1.00 91.12 88 LEU A N 1
ATOM 691 C CA . LEU A 1 88 ? -27.492 -2.818 40.179 1.00 91.12 88 LEU A CA 1
ATOM 692 C C . LEU A 1 88 ? -26.617 -4.031 40.514 1.00 91.12 88 LEU A C 1
ATOM 694 O O . LEU A 1 88 ? -25.447 -4.090 40.141 1.00 91.12 88 LEU A O 1
ATOM 698 N N . SER A 1 89 ? -27.171 -4.981 41.269 1.00 89.81 89 SER A N 1
ATOM 699 C CA . SER A 1 89 ? -26.449 -6.152 41.798 1.00 89.81 89 SER A CA 1
ATOM 700 C C . SER A 1 89 ? -26.585 -7.420 40.950 1.00 89.81 89 SER A C 1
ATOM 702 O O . SER A 1 89 ? -25.804 -8.359 41.095 1.00 89.81 89 SER A O 1
ATOM 704 N N . ASP A 1 90 ? -27.560 -7.461 40.050 1.00 87.75 90 ASP A N 1
ATOM 705 C CA . ASP A 1 90 ? -27.870 -8.599 39.183 1.00 87.75 90 ASP A CA 1
ATOM 706 C C . ASP A 1 90 ? -26.956 -8.692 37.944 1.00 87.75 90 ASP A C 1
ATOM 708 O O . ASP A 1 90 ? -26.895 -9.744 37.289 1.00 87.75 90 ASP A O 1
ATOM 712 N N . GLY A 1 91 ? -26.197 -7.625 37.668 1.00 85.75 91 GLY A N 1
ATOM 713 C CA . GLY A 1 91 ? -25.328 -7.488 36.501 1.00 85.75 91 GLY A CA 1
ATOM 714 C C . GLY A 1 91 ? -26.078 -7.133 35.219 1.00 85.75 91 GLY A C 1
ATOM 715 O O . GLY A 1 91 ? -25.532 -7.325 34.129 1.00 85.75 91 GLY A O 1
ATOM 716 N N . SER A 1 92 ? -27.319 -6.662 35.336 1.00 89.31 92 SER A N 1
ATOM 717 C CA . SER A 1 92 ? -28.080 -6.112 34.223 1.00 89.31 92 SER A CA 1
ATOM 718 C C . SER A 1 92 ? -28.319 -4.620 34.443 1.00 89.31 92 SER A C 1
ATOM 720 O O . SER A 1 92 ? -28.313 -4.127 35.572 1.00 89.31 92 SER A O 1
ATOM 722 N N . ALA A 1 93 ? -28.465 -3.868 33.359 1.00 90.50 93 ALA A N 1
ATOM 723 C CA . ALA A 1 93 ? -28.866 -2.472 33.432 1.00 90.50 93 ALA A CA 1
ATOM 724 C C . ALA A 1 93 ? -29.788 -2.132 32.274 1.00 90.50 93 ALA A C 1
ATOM 726 O O . ALA A 1 93 ? -29.611 -2.641 31.169 1.00 90.50 93 ALA A O 1
ATOM 727 N N . GLN A 1 94 ? -30.741 -1.242 32.533 1.00 90.50 94 GLN A N 1
ATOM 728 C CA . GLN A 1 94 ? -31.651 -0.738 31.516 1.00 90.50 94 GLN A CA 1
ATOM 729 C C . GLN A 1 94 ? -31.327 0.726 31.251 1.00 90.50 94 GLN A C 1
ATOM 731 O O . GLN A 1 94 ? -31.434 1.574 32.139 1.00 90.50 94 GLN A O 1
ATOM 736 N N . ILE A 1 95 ? -30.921 1.026 30.025 1.00 88.62 95 ILE A N 1
ATOM 737 C CA . ILE A 1 95 ? -30.706 2.392 29.568 1.00 88.62 95 ILE A CA 1
ATOM 738 C C . ILE A 1 95 ? -32.055 2.913 29.074 1.00 88.62 95 ILE A C 1
ATOM 740 O O . ILE A 1 95 ? -32.607 2.429 28.083 1.00 88.62 95 ILE A O 1
ATOM 744 N N . THR A 1 96 ? -32.591 3.886 29.806 1.00 86.69 96 THR A N 1
ATOM 745 C CA . THR A 1 96 ? -33.842 4.582 29.488 1.00 86.69 96 THR A CA 1
ATOM 746 C C . THR A 1 96 ? -33.548 5.930 28.840 1.00 86.69 96 THR A C 1
ATOM 748 O O . THR A 1 96 ? -32.531 6.563 29.119 1.00 86.69 96 THR A O 1
ATOM 751 N N . GLY A 1 97 ? -34.445 6.373 27.967 1.00 82.50 97 GLY A N 1
ATOM 752 C CA . GLY A 1 97 ? -34.345 7.654 27.280 1.00 82.50 97 GLY A CA 1
ATOM 753 C C . GLY A 1 97 ? -35.499 7.833 26.303 1.00 82.50 97 GLY A C 1
ATOM 754 O O . GLY A 1 97 ? -36.286 6.912 26.082 1.00 82.50 97 GLY A O 1
ATOM 755 N N . ASN A 1 98 ? -35.603 9.019 25.711 1.00 84.19 98 ASN A N 1
ATOM 756 C CA . ASN A 1 98 ? -36.574 9.284 24.653 1.00 84.19 98 ASN A CA 1
ATOM 757 C C . ASN A 1 98 ? -36.018 8.825 23.296 1.00 84.19 98 ASN A C 1
ATOM 759 O O . ASN A 1 98 ? -35.745 9.651 22.430 1.00 84.19 98 ASN A O 1
ATOM 763 N N . TYR A 1 99 ? -35.770 7.523 23.154 1.00 86.44 99 TYR A N 1
ATOM 764 C CA . TYR A 1 99 ? -35.256 6.944 21.914 1.00 86.44 99 TYR A CA 1
ATOM 765 C C . TYR A 1 99 ? -36.405 6.601 20.962 1.00 86.44 99 TYR A C 1
ATOM 767 O O . TYR A 1 99 ? -37.454 6.108 21.380 1.00 86.44 99 TYR A O 1
ATOM 775 N N . SER A 1 100 ? -36.192 6.784 19.665 1.00 91.00 100 SER A N 1
ATOM 776 C CA . SER A 1 100 ? -36.959 6.080 18.635 1.00 91.00 100 SER A CA 1
ATOM 777 C C . SER A 1 100 ? -36.537 4.606 18.551 1.00 91.00 100 SER A C 1
ATOM 779 O O . SER A 1 100 ? -35.505 4.187 19.087 1.00 91.00 100 SER A O 1
ATOM 781 N N . ARG A 1 101 ? -37.334 3.783 17.858 1.00 88.56 101 ARG A N 1
ATOM 782 C CA . ARG A 1 101 ? -37.013 2.363 17.643 1.00 88.56 101 ARG A CA 1
ATOM 783 C C . ARG A 1 101 ? -35.693 2.207 16.887 1.00 88.56 101 ARG A C 1
ATOM 785 O O . ARG A 1 101 ? -34.907 1.310 17.184 1.00 88.56 101 ARG A O 1
ATOM 792 N N . GLU A 1 102 ? -35.456 3.070 15.911 1.00 90.31 102 GLU A N 1
ATOM 793 C CA . GLU A 1 102 ? -34.259 3.099 15.080 1.00 90.31 102 GLU A CA 1
ATOM 794 C C . GLU A 1 102 ? -33.026 3.499 15.901 1.00 90.31 102 GLU A C 1
ATOM 796 O O . GLU A 1 102 ? -32.023 2.787 15.863 1.00 90.31 102 GLU A O 1
ATOM 801 N N . GLU A 1 103 ? -33.115 4.558 16.713 1.00 89.25 103 GLU A N 1
ATOM 802 C CA . GLU A 1 103 ? -32.017 4.999 17.590 1.00 89.25 103 GLU A CA 1
ATOM 803 C C . GLU A 1 103 ? -31.657 3.940 18.639 1.00 89.25 103 GLU A C 1
ATOM 805 O O . GLU A 1 103 ? -30.478 3.673 18.873 1.00 89.25 103 GLU A O 1
ATOM 810 N N . ALA A 1 104 ? -32.654 3.274 19.231 1.00 89.94 104 ALA A N 1
ATOM 811 C CA . ALA A 1 104 ? -32.411 2.197 20.188 1.00 89.94 104 ALA A CA 1
ATOM 812 C C . ALA A 1 104 ? -31.675 1.006 19.545 1.00 89.94 104 ALA A C 1
ATOM 814 O O . ALA A 1 104 ? -30.777 0.424 20.159 1.00 89.94 104 ALA A O 1
ATOM 815 N N . ASN A 1 105 ? -32.011 0.659 18.295 1.00 91.88 105 ASN A N 1
ATOM 816 C CA . ASN A 1 105 ? -31.294 -0.374 17.540 1.00 91.88 105 ASN A CA 1
ATOM 817 C C . ASN A 1 105 ? -29.851 0.045 17.228 1.00 91.88 105 ASN A C 1
ATOM 819 O O . ASN A 1 105 ? -28.939 -0.756 17.418 1.00 91.88 105 ASN A O 1
ATOM 823 N N . GLN A 1 106 ? -29.628 1.294 16.808 1.00 90.62 106 GLN A N 1
ATOM 824 C CA . GLN A 1 106 ? -28.279 1.806 16.543 1.00 90.62 106 GLN A CA 1
ATOM 825 C C . GLN A 1 106 ? -27.411 1.804 17.805 1.00 90.62 106 GLN A C 1
ATOM 827 O O . GLN A 1 106 ? -26.249 1.389 17.763 1.00 90.62 106 GLN A O 1
ATOM 832 N N . LEU A 1 107 ? -27.975 2.219 18.942 1.00 87.56 107 LEU A N 1
ATOM 833 C CA . LEU A 1 107 ? -27.268 2.209 20.218 1.00 87.56 107 LEU A CA 1
ATOM 834 C C . LEU A 1 107 ? -26.942 0.777 20.659 1.00 87.56 107 LEU A C 1
ATOM 836 O O . LEU A 1 107 ? -25.804 0.511 21.037 1.00 87.56 107 LEU A O 1
ATOM 840 N N . ARG A 1 108 ? -27.888 -0.166 20.538 1.00 90.12 108 ARG A N 1
ATOM 841 C CA . ARG A 1 108 ? -27.647 -1.600 20.784 1.00 90.12 108 ARG A CA 1
ATOM 842 C C . ARG A 1 108 ? -26.464 -2.115 19.966 1.00 90.12 108 ARG A C 1
ATOM 844 O O . ARG A 1 108 ? -25.569 -2.750 20.520 1.00 90.12 108 ARG A O 1
ATOM 851 N N . ASP A 1 109 ? -26.467 -1.859 18.661 1.00 90.50 109 ASP A N 1
ATOM 852 C CA . ASP A 1 109 ? -25.429 -2.356 17.756 1.00 90.50 109 ASP A CA 1
ATOM 853 C C . ASP A 1 109 ? -24.067 -1.753 18.100 1.00 90.50 109 ASP A C 1
ATOM 855 O O . ASP A 1 109 ? -23.068 -2.467 18.155 1.00 90.50 109 ASP A O 1
ATOM 859 N N . THR A 1 110 ? -24.042 -0.467 18.448 1.00 89.12 110 THR A N 1
ATOM 860 C CA . THR A 1 110 ? -22.829 0.223 18.901 1.00 89.12 110 THR A CA 1
ATOM 861 C C . THR A 1 110 ? -22.283 -0.367 20.205 1.00 89.12 110 THR A C 1
ATOM 863 O O . THR A 1 110 ? -21.083 -0.617 20.310 1.00 89.12 110 THR A O 1
ATOM 866 N N . ILE A 1 111 ? -23.149 -0.656 21.184 1.00 88.19 111 ILE A N 1
ATOM 867 C CA . ILE A 1 111 ? -22.748 -1.289 22.451 1.00 88.19 111 ILE A CA 1
ATOM 868 C C . ILE A 1 111 ? -22.199 -2.698 22.198 1.00 88.19 111 ILE A C 1
ATOM 870 O O . ILE A 1 111 ? -21.142 -3.057 22.716 1.00 88.19 111 ILE A O 1
ATOM 874 N N . ASN A 1 112 ? -22.884 -3.490 21.368 1.00 89.19 112 ASN A N 1
ATOM 875 C CA . ASN A 1 112 ? -22.444 -4.840 21.022 1.00 89.19 112 ASN A CA 1
ATOM 876 C C . ASN A 1 112 ? -21.098 -4.831 20.285 1.00 89.19 112 ASN A C 1
ATOM 878 O O . ASN A 1 112 ? -20.245 -5.660 20.593 1.00 89.19 112 ASN A O 1
ATOM 882 N N . LEU A 1 113 ? -20.870 -3.874 19.379 1.00 86.44 113 LEU A N 1
ATOM 883 C CA . LEU A 1 113 ? -19.574 -3.672 18.723 1.00 86.44 113 LEU A CA 1
ATOM 884 C C . LEU A 1 113 ? -18.469 -3.341 19.735 1.00 86.44 113 LEU A C 1
ATOM 886 O O . LEU A 1 113 ? -17.378 -3.901 19.645 1.00 86.44 113 LEU A O 1
ATOM 890 N N . GLY A 1 114 ? -18.755 -2.487 20.720 1.00 84.06 114 GLY A N 1
ATOM 891 C CA . GLY A 1 114 ? -17.818 -2.150 21.794 1.00 84.06 114 GLY A CA 1
ATOM 892 C C . GLY A 1 114 ? -17.511 -3.308 22.751 1.00 84.06 114 GLY A C 1
ATOM 893 O O . GLY A 1 114 ? -16.439 -3.331 23.357 1.00 84.06 114 GLY A O 1
ATOM 894 N N . ALA A 1 115 ? -18.423 -4.278 22.874 1.00 85.12 115 ALA A N 1
ATOM 895 C CA . ALA A 1 115 ? -18.252 -5.467 23.709 1.00 85.12 115 ALA A CA 1
ATOM 896 C C . ALA A 1 115 ? -17.348 -6.545 23.096 1.00 85.12 115 ALA A C 1
ATOM 898 O O . ALA A 1 115 ? -16.836 -7.408 23.818 1.00 85.12 115 ALA A O 1
ATOM 899 N N . LEU A 1 116 ? -17.123 -6.491 21.780 1.00 84.19 116 LEU A N 1
ATOM 900 C CA . LEU A 1 116 ? -16.297 -7.466 21.081 1.00 84.19 116 LEU A CA 1
ATOM 901 C C . LEU A 1 116 ? -14.814 -7.282 21.446 1.00 84.19 116 LEU A C 1
ATOM 903 O O . LEU A 1 116 ? -14.257 -6.195 21.270 1.00 84.19 116 LEU A O 1
ATOM 907 N N . PRO A 1 117 ? -14.123 -8.337 21.916 1.00 68.56 117 PRO A N 1
ATOM 908 C CA . PRO A 1 117 ? -12.697 -8.266 22.195 1.00 68.56 117 PRO A CA 1
ATOM 909 C C . PRO A 1 117 ? -11.907 -8.184 20.880 1.00 68.56 117 PRO A C 1
ATOM 911 O O . PRO A 1 117 ? -11.523 -9.199 20.298 1.00 68.56 117 PRO A O 1
ATOM 914 N N . LEU A 1 118 ? -11.623 -6.967 20.412 1.00 70.50 118 LEU A N 1
ATOM 915 C CA . LEU A 1 118 ? -10.753 -6.737 19.259 1.00 70.50 118 LEU A CA 1
ATOM 916 C C . LEU A 1 118 ? -9.291 -6.992 19.651 1.00 70.50 118 LEU A C 1
ATOM 918 O O . LEU A 1 118 ? -8.540 -6.083 19.998 1.00 70.50 118 LEU A O 1
ATOM 922 N N . LYS A 1 119 ? -8.861 -8.256 19.592 1.00 59.34 119 LYS A N 1
ATOM 923 C CA . LYS A 1 119 ? -7.439 -8.620 19.655 1.00 59.34 119 LYS A CA 1
ATOM 924 C C . LYS A 1 119 ? -6.791 -8.310 18.307 1.00 59.34 119 LYS A C 1
ATOM 926 O O . LYS A 1 119 ? -6.569 -9.207 17.498 1.00 59.34 119 LYS A O 1
ATOM 931 N N . LEU A 1 120 ? -6.513 -7.036 18.041 1.00 63.56 120 LEU A N 1
ATOM 932 C CA . LEU A 1 120 ? -5.726 -6.659 16.872 1.00 63.56 120 LEU A CA 1
ATOM 933 C C . LEU A 1 120 ? -4.253 -6.947 17.158 1.00 63.56 120 LEU A C 1
ATOM 935 O O . LEU A 1 120 ? -3.526 -6.120 17.697 1.00 63.56 120 LEU A O 1
ATOM 939 N N . THR A 1 121 ? -3.813 -8.154 16.816 1.00 58.81 121 THR A N 1
ATOM 940 C CA . THR A 1 121 ? -2.385 -8.450 16.724 1.00 58.81 121 THR A CA 1
ATOM 941 C C . THR A 1 121 ? -1.875 -7.834 15.431 1.00 58.81 121 THR A C 1
ATOM 943 O O . THR A 1 121 ? -2.225 -8.299 14.341 1.00 58.81 121 THR A O 1
ATOM 946 N N . GLU A 1 122 ? -1.074 -6.780 15.535 1.00 53.72 122 GLU A N 1
ATOM 947 C CA . GLU A 1 122 ? -0.398 -6.199 14.383 1.00 53.72 122 GLU A CA 1
ATOM 948 C C . GLU A 1 122 ? 0.590 -7.229 13.832 1.00 53.72 122 GLU A C 1
ATOM 950 O O . GLU A 1 122 ? 1.672 -7.444 14.371 1.00 53.72 122 GLU A O 1
ATOM 955 N N . LYS A 1 123 ? 0.173 -7.943 12.784 1.00 57.06 123 LYS A N 1
ATOM 956 C CA . LYS A 1 123 ? 0.976 -9.033 12.234 1.00 57.06 123 LYS A CA 1
ATOM 957 C C . LYS A 1 123 ? 2.212 -8.474 11.526 1.00 57.06 123 LYS A C 1
ATOM 959 O O . LYS A 1 123 ? 3.287 -9.028 11.703 1.00 57.06 123 LYS A O 1
ATOM 964 N N . TYR A 1 124 ? 2.051 -7.379 10.771 1.00 57.56 124 TYR A N 1
ATOM 965 C CA . TYR A 1 124 ? 3.110 -6.658 10.057 1.00 57.56 124 TYR A CA 1
ATOM 966 C C . TYR A 1 124 ? 2.636 -5.244 9.671 1.00 57.56 124 TYR A C 1
ATOM 968 O O . TYR A 1 124 ? 1.630 -5.116 8.976 1.00 57.56 124 TYR A O 1
ATOM 976 N N . SER A 1 125 ? 3.390 -4.200 10.025 1.00 53.75 125 SER A N 1
ATOM 977 C CA . SER A 1 125 ? 3.325 -2.890 9.364 1.00 53.75 125 SER A CA 1
ATOM 978 C C . SER A 1 125 ? 4.689 -2.582 8.774 1.00 53.75 125 SER A C 1
ATOM 980 O O . SER A 1 125 ? 5.670 -2.361 9.480 1.00 53.75 125 SER A O 1
ATOM 982 N N . GLN A 1 126 ? 4.768 -2.625 7.451 1.00 57.66 126 GLN A N 1
ATOM 983 C CA . GLN A 1 126 ? 5.941 -2.187 6.713 1.00 57.66 126 GLN A CA 1
ATOM 984 C C . GLN A 1 126 ? 5.479 -1.085 5.773 1.00 57.66 126 GLN A C 1
ATOM 986 O O . GLN A 1 126 ? 4.708 -1.328 4.845 1.00 57.66 126 GLN A O 1
ATOM 991 N N . SER A 1 127 ? 5.932 0.139 6.036 1.00 60.03 127 SER A N 1
ATOM 992 C CA . SER A 1 127 ? 5.773 1.233 5.087 1.00 60.03 127 SER A CA 1
ATOM 993 C C . SER A 1 127 ? 6.725 0.972 3.926 1.00 60.03 127 SER A C 1
ATOM 995 O O . SER A 1 127 ? 7.945 1.068 4.067 1.00 60.03 127 SER A O 1
ATOM 997 N N . VAL A 1 128 ? 6.175 0.569 2.783 1.00 59.38 128 VAL A N 1
ATOM 998 C CA . VAL A 1 128 ? 6.950 0.429 1.552 1.00 59.38 128 VAL A CA 1
ATOM 999 C C . VAL A 1 128 ? 7.293 1.835 1.063 1.00 59.38 128 VAL A C 1
ATOM 1001 O O . VAL A 1 128 ? 6.443 2.542 0.529 1.00 59.38 128 VAL A O 1
ATOM 1004 N N . GLY A 1 129 ? 8.537 2.255 1.286 1.00 61.97 129 GLY A N 1
ATOM 1005 C CA . GLY A 1 129 ? 9.028 3.560 0.852 1.00 61.97 129 GLY A CA 1
ATOM 1006 C C . GLY A 1 129 ? 9.300 3.621 -0.654 1.00 61.97 129 GLY A C 1
ATOM 1007 O O . GLY A 1 129 ? 9.787 2.659 -1.252 1.00 61.97 129 GLY A O 1
ATOM 1008 N N . ALA A 1 130 ? 9.072 4.794 -1.256 1.00 69.75 130 ALA A N 1
ATOM 1009 C CA . ALA A 1 130 ? 9.429 5.112 -2.647 1.00 69.75 130 ALA A CA 1
ATOM 1010 C C . ALA A 1 130 ? 10.936 4.952 -2.956 1.00 69.75 130 ALA A C 1
ATOM 1012 O O . ALA A 1 130 ? 11.343 4.924 -4.116 1.00 69.75 130 ALA A O 1
ATOM 1013 N N . THR A 1 131 ? 11.767 4.814 -1.923 1.00 76.62 131 THR A N 1
ATOM 1014 C CA . THR A 1 131 ? 13.226 4.697 -1.984 1.00 76.62 131 THR A CA 1
ATOM 1015 C C . THR A 1 131 ? 13.700 3.534 -2.851 1.00 76.62 131 THR A C 1
ATOM 1017 O O . THR A 1 131 ? 14.643 3.700 -3.621 1.00 76.62 131 THR A O 1
ATOM 1020 N N . LEU A 1 132 ? 13.034 2.374 -2.786 1.00 80.06 132 LEU A N 1
ATOM 1021 C CA . LEU A 1 132 ? 13.393 1.243 -3.648 1.00 80.06 132 LEU A CA 1
ATOM 1022 C C . LEU A 1 132 ? 13.035 1.514 -5.116 1.00 80.06 132 LEU A C 1
ATOM 1024 O O . LEU A 1 132 ? 13.824 1.196 -5.997 1.00 80.06 132 LEU A O 1
ATOM 1028 N N . GLY A 1 133 ? 11.899 2.157 -5.397 1.00 77.56 133 GLY A N 1
ATOM 1029 C CA . GLY A 1 133 ? 11.548 2.552 -6.766 1.00 77.56 133 GLY A CA 1
ATOM 1030 C C . GLY A 1 133 ? 12.581 3.505 -7.378 1.00 77.56 133 GLY A C 1
ATOM 1031 O O . GLY A 1 133 ? 12.987 3.329 -8.524 1.00 77.56 133 GLY A O 1
ATOM 1032 N N . ILE A 1 134 ? 13.078 4.458 -6.584 1.00 83.50 134 ILE A N 1
ATOM 1033 C CA . ILE A 1 134 ? 14.146 5.378 -7.003 1.00 83.50 134 ILE A CA 1
ATOM 1034 C C . ILE A 1 134 ? 15.454 4.617 -7.269 1.00 83.50 134 ILE A C 1
ATOM 1036 O O . ILE A 1 134 ? 16.127 4.891 -8.260 1.00 83.50 134 ILE A O 1
ATOM 1040 N N . ALA A 1 135 ? 15.804 3.630 -6.440 1.00 87.00 135 ALA A N 1
ATOM 1041 C CA . ALA A 1 135 ? 16.994 2.808 -6.664 1.00 87.00 135 ALA A CA 1
ATOM 1042 C C . ALA A 1 135 ? 16.922 2.016 -7.984 1.00 87.00 135 ALA A C 1
ATOM 1044 O O . ALA A 1 135 ? 17.914 1.960 -8.711 1.00 87.00 135 ALA A O 1
ATOM 1045 N N . ALA A 1 136 ? 15.751 1.458 -8.325 1.00 86.19 136 ALA A N 1
ATOM 1046 C CA . ALA A 1 136 ? 15.535 0.788 -9.612 1.00 86.19 136 ALA A CA 1
ATOM 1047 C C . ALA A 1 136 ? 15.755 1.747 -10.787 1.00 86.19 136 ALA A C 1
ATOM 1049 O O . ALA A 1 136 ? 16.405 1.391 -11.765 1.00 86.19 136 ALA A O 1
ATOM 1050 N N . PHE A 1 137 ? 15.258 2.977 -10.662 1.00 86.75 137 PHE A N 1
ATOM 1051 C CA . PHE A 1 137 ? 15.400 3.999 -11.693 1.00 86.75 137 PHE A CA 1
ATOM 1052 C C . PHE A 1 137 ? 16.861 4.420 -11.909 1.00 86.75 137 PHE A C 1
ATOM 1054 O O . PHE A 1 137 ? 17.324 4.494 -13.044 1.00 86.75 137 PHE A O 1
ATOM 1061 N N . ILE A 1 138 ? 17.621 4.637 -10.829 1.00 89.19 138 ILE A N 1
ATOM 1062 C CA . ILE A 1 138 ? 19.056 4.968 -10.910 1.00 89.19 138 ILE A CA 1
ATOM 1063 C C . ILE A 1 138 ? 19.838 3.837 -11.592 1.00 89.19 138 ILE A C 1
ATOM 1065 O O . ILE A 1 138 ? 20.674 4.098 -12.458 1.00 89.19 138 ILE A O 1
ATOM 1069 N N . LEU A 1 139 ? 19.549 2.584 -11.229 1.00 90.00 139 LEU A N 1
ATOM 1070 C CA . LEU A 1 139 ? 20.157 1.415 -11.864 1.00 90.00 139 LEU A CA 1
ATOM 1071 C C . LEU A 1 139 ? 19.809 1.344 -13.362 1.00 90.00 139 LEU A C 1
ATOM 1073 O O . LEU A 1 139 ? 20.678 1.060 -14.188 1.00 90.00 139 LEU A O 1
ATOM 1077 N N . GLY A 1 140 ? 18.562 1.668 -13.704 1.00 88.56 140 GLY A N 1
ATOM 1078 C CA . GLY A 1 140 ? 18.066 1.744 -15.073 1.00 88.56 140 GLY A CA 1
ATOM 1079 C C . GLY A 1 140 ? 18.838 2.710 -15.968 1.00 88.56 140 GLY A C 1
ATOM 1080 O O . GLY A 1 140 ? 19.296 2.345 -17.053 1.00 88.56 140 GLY A O 1
ATOM 1081 N N . ILE A 1 141 ? 19.109 3.919 -15.463 1.00 88.94 141 ILE A N 1
ATOM 1082 C CA . ILE A 1 141 ? 19.918 4.923 -16.173 1.00 88.94 141 ILE A CA 1
ATOM 1083 C C . ILE A 1 141 ? 21.305 4.365 -16.527 1.00 88.94 141 ILE A C 1
ATOM 1085 O O . ILE A 1 141 ? 21.768 4.538 -17.656 1.00 88.94 141 ILE A O 1
ATOM 1089 N N . GLY A 1 142 ? 21.961 3.667 -15.594 1.00 88.31 142 GLY A N 1
ATOM 1090 C CA . GLY A 1 142 ? 23.269 3.049 -15.836 1.00 88.31 142 GLY A CA 1
ATOM 1091 C C . GLY A 1 142 ? 23.231 2.012 -16.964 1.00 88.31 142 GLY A C 1
ATOM 1092 O O . GLY A 1 142 ? 24.069 2.047 -17.867 1.00 88.31 142 GLY A O 1
ATOM 1093 N N . MET A 1 143 ? 22.216 1.142 -16.963 1.00 85.19 143 MET A N 1
ATOM 1094 C CA . MET A 1 143 ? 22.036 0.123 -18.006 1.00 85.19 143 MET A CA 1
ATOM 1095 C C . MET A 1 143 ? 21.692 0.731 -19.374 1.00 85.19 143 MET A C 1
ATOM 1097 O O . MET A 1 143 ? 22.148 0.241 -20.410 1.00 85.19 143 MET A O 1
ATOM 1101 N N . ALA A 1 144 ? 20.929 1.828 -19.406 1.00 85.69 144 ALA A N 1
ATOM 1102 C CA . ALA A 1 144 ? 20.617 2.537 -20.644 1.00 85.69 144 ALA A CA 1
ATOM 1103 C C . ALA A 1 144 ? 21.865 3.141 -21.310 1.00 85.69 144 ALA A C 1
ATOM 1105 O O . ALA A 1 144 ? 21.985 3.116 -22.540 1.00 85.69 144 ALA A O 1
ATOM 1106 N N . VAL A 1 145 ? 22.809 3.655 -20.516 1.00 87.88 145 VAL A N 1
ATOM 1107 C CA . VAL A 1 145 ? 24.085 4.181 -21.022 1.00 87.88 145 VAL A CA 1
ATOM 1108 C C . VAL A 1 145 ? 24.981 3.053 -21.540 1.00 87.88 145 VAL A C 1
ATOM 1110 O O . VAL A 1 145 ? 25.520 3.178 -22.640 1.00 87.88 145 VAL A O 1
ATOM 1113 N N . ASP A 1 146 ? 25.092 1.938 -20.815 1.00 87.19 146 ASP A N 1
ATOM 1114 C CA . ASP A 1 146 ? 25.929 0.795 -21.212 1.00 87.19 146 ASP A CA 1
ATOM 1115 C C . ASP A 1 146 ? 25.546 0.236 -22.596 1.00 87.19 146 ASP A C 1
ATOM 1117 O O . ASP A 1 146 ? 26.381 0.088 -23.491 1.00 87.19 146 ASP A O 1
ATOM 1121 N N . ALA A 1 147 ? 24.248 0.057 -22.850 1.00 85.44 147 ALA A N 1
ATOM 1122 C CA . ALA A 1 147 ? 23.763 -0.421 -24.144 1.00 85.44 147 ALA A CA 1
ATOM 1123 C C . ALA A 1 147 ? 24.065 0.543 -25.318 1.00 85.44 147 ALA A C 1
ATOM 1125 O O . ALA A 1 147 ? 24.273 0.099 -26.459 1.00 85.44 147 ALA A O 1
ATOM 1126 N N . ASN A 1 148 ? 24.161 1.852 -25.057 1.00 86.69 148 ASN A N 1
ATOM 1127 C CA . ASN A 1 148 ? 24.615 2.828 -26.051 1.00 86.69 148 ASN A CA 1
ATOM 1128 C C . ASN A 1 148 ? 26.122 2.720 -26.319 1.00 86.69 148 ASN A C 1
ATOM 1130 O O . ASN A 1 148 ? 26.532 2.767 -27.483 1.00 86.69 148 ASN A O 1
ATOM 1134 N N . ILE A 1 149 ? 26.934 2.513 -25.277 1.00 89.12 149 ILE A N 1
ATOM 1135 C CA . ILE A 1 149 ? 28.386 2.298 -25.395 1.00 89.12 149 ILE A CA 1
ATOM 1136 C C . ILE A 1 149 ? 28.671 1.056 -26.249 1.00 89.12 149 ILE A C 1
ATOM 1138 O O . ILE A 1 149 ? 29.444 1.141 -27.205 1.00 89.12 149 ILE A O 1
ATOM 1142 N N . ILE A 1 150 ? 27.991 -0.067 -25.984 1.00 88.9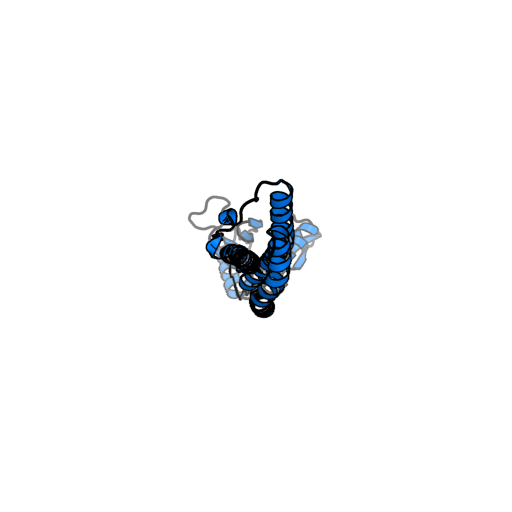4 150 ILE A N 1
ATOM 1143 C CA . ILE A 1 150 ? 28.140 -1.316 -26.755 1.00 88.94 150 ILE A CA 1
ATOM 1144 C C . ILE A 1 150 ? 27.841 -1.086 -28.241 1.00 88.94 150 ILE A C 1
ATOM 1146 O O . ILE A 1 150 ? 28.589 -1.528 -29.117 1.00 88.94 150 ILE A O 1
ATOM 1150 N N . THR A 1 151 ? 26.753 -0.374 -28.549 1.00 87.75 151 THR A N 1
ATOM 1151 C CA . THR A 1 151 ? 26.396 -0.059 -29.939 1.00 87.75 151 THR A CA 1
ATOM 1152 C C . THR A 1 151 ? 27.449 0.825 -30.600 1.00 87.75 151 THR A C 1
ATOM 1154 O O . THR A 1 151 ? 27.827 0.570 -31.743 1.00 87.75 151 THR A O 1
ATOM 1157 N N . TYR A 1 152 ? 27.957 1.831 -29.890 1.00 88.19 152 TYR A N 1
ATOM 1158 C CA . TYR A 1 152 ? 28.963 2.746 -30.417 1.00 88.19 152 TYR A CA 1
ATOM 1159 C C . TYR A 1 152 ? 30.300 2.055 -30.707 1.00 88.19 152 TYR A C 1
ATOM 1161 O O . TYR A 1 152 ? 30.848 2.222 -31.798 1.00 88.19 152 TYR A O 1
ATOM 1169 N N . GLU A 1 153 ? 30.802 1.237 -29.779 1.00 90.50 153 GLU A N 1
ATOM 1170 C CA . GLU A 1 153 ? 32.035 0.469 -29.987 1.00 90.50 153 GLU A CA 1
ATOM 1171 C C . GLU A 1 153 ? 31.895 -0.500 -31.157 1.00 90.50 153 GLU A C 1
ATOM 1173 O O . GLU A 1 153 ? 32.784 -0.582 -32.005 1.00 90.50 153 GLU A O 1
ATOM 1178 N N . ARG A 1 154 ? 30.736 -1.152 -31.294 1.00 90.56 154 ARG A N 1
ATOM 1179 C CA . ARG A 1 154 ? 30.508 -2.054 -32.419 1.00 90.56 154 ARG A CA 1
ATOM 1180 C C . ARG A 1 154 ? 30.457 -1.318 -33.758 1.00 90.56 154 ARG A C 1
ATOM 1182 O O . ARG A 1 154 ? 31.019 -1.795 -34.736 1.00 90.56 154 ARG A O 1
ATOM 1189 N N . ILE A 1 155 ? 29.845 -0.135 -33.820 1.00 88.81 155 ILE A N 1
ATOM 1190 C CA . ILE A 1 155 ? 29.887 0.716 -35.023 1.00 88.81 155 ILE A CA 1
ATOM 1191 C C . ILE A 1 155 ? 31.332 1.122 -35.343 1.00 88.81 155 ILE A C 1
ATOM 1193 O O . ILE A 1 155 ? 31.743 1.052 -36.503 1.00 88.81 155 ILE A O 1
ATOM 1197 N N . LYS A 1 156 ? 32.116 1.498 -34.327 1.00 88.31 156 LYS A N 1
ATOM 1198 C CA . LYS A 1 156 ? 33.531 1.871 -34.462 1.00 88.31 156 LYS A CA 1
ATOM 1199 C C . LYS A 1 156 ? 34.378 0.718 -35.009 1.00 88.31 156 LYS A C 1
ATOM 1201 O O . LYS A 1 156 ? 35.197 0.926 -35.903 1.00 88.31 156 LYS A O 1
ATOM 1206 N N . GLU A 1 157 ? 34.156 -0.495 -34.514 1.00 89.19 157 GLU A N 1
ATOM 1207 C CA . GLU A 1 157 ? 34.819 -1.720 -34.969 1.00 89.19 157 GLU A CA 1
ATOM 1208 C C . GLU A 1 157 ? 34.509 -2.017 -36.445 1.00 89.19 157 GLU A C 1
ATOM 1210 O O . GLU A 1 157 ? 35.417 -2.244 -37.246 1.00 89.19 157 GLU A O 1
ATOM 1215 N N . GLU A 1 158 ? 33.239 -1.907 -36.841 1.00 88.62 158 GLU A N 1
ATOM 1216 C CA . GLU A 1 158 ? 32.815 -2.091 -38.232 1.00 88.62 158 GLU A CA 1
ATOM 1217 C C . GLU A 1 158 ? 33.395 -0.998 -39.156 1.00 88.62 158 GLU A C 1
ATOM 1219 O O . GLU A 1 158 ? 33.786 -1.294 -40.284 1.00 88.62 158 GLU A O 1
ATOM 1224 N N . MET A 1 159 ? 33.552 0.247 -38.687 1.00 87.00 159 MET A N 1
ATOM 1225 C CA . MET A 1 159 ? 34.242 1.312 -39.440 1.00 87.00 159 MET A CA 1
ATOM 1226 C C . MET A 1 159 ? 35.744 1.049 -39.608 1.00 87.00 159 MET A C 1
ATOM 1228 O O . MET A 1 159 ? 36.273 1.241 -40.701 1.00 87.00 159 MET A O 1
ATOM 1232 N N . ARG A 1 160 ? 36.430 0.565 -38.565 1.00 87.50 160 ARG A N 1
ATOM 1233 C CA . ARG A 1 160 ? 37.850 0.165 -38.644 1.00 87.50 160 ARG A CA 1
ATOM 1234 C C . ARG A 1 160 ? 38.078 -1.007 -39.601 1.00 87.50 160 ARG A C 1
ATOM 1236 O O . ARG A 1 160 ? 39.156 -1.126 -40.175 1.00 87.50 160 ARG A O 1
ATOM 1243 N N . SER A 1 161 ? 37.062 -1.842 -39.818 1.00 85.88 161 SER A N 1
ATOM 1244 C CA . SER A 1 161 ? 37.109 -2.943 -40.788 1.00 85.88 161 SER A CA 1
ATOM 1245 C C . SER A 1 161 ? 37.030 -2.512 -42.266 1.00 85.88 161 SER A C 1
ATOM 1247 O O . SER A 1 161 ? 37.053 -3.375 -43.137 1.00 85.88 161 SER A O 1
ATOM 1249 N N . GLY A 1 162 ? 36.928 -1.207 -42.562 1.00 80.88 162 GLY A N 1
ATOM 1250 C CA . GLY A 1 162 ? 36.887 -0.677 -43.934 1.00 80.88 162 GLY A CA 1
ATOM 1251 C C . GLY A 1 162 ? 35.480 -0.418 -44.486 1.00 80.88 162 GLY A C 1
ATOM 1252 O O . GLY A 1 162 ? 35.331 0.022 -45.626 1.00 80.88 162 GLY A O 1
ATOM 1253 N N . LYS A 1 163 ? 34.418 -0.652 -43.701 1.00 83.94 163 LYS A N 1
ATOM 1254 C CA . LYS A 1 163 ? 33.033 -0.397 -44.136 1.00 83.94 163 LYS A CA 1
ATOM 1255 C C . LYS A 1 163 ? 32.712 1.102 -44.155 1.00 83.94 163 LYS A C 1
ATOM 1257 O O . LYS A 1 163 ? 33.148 1.868 -43.296 1.00 83.94 163 LYS A O 1
ATOM 1262 N N . SER A 1 164 ? 31.888 1.517 -45.122 1.00 85.38 164 SER A N 1
ATOM 1263 C CA . SER A 1 164 ? 31.390 2.896 -45.206 1.00 85.38 164 SER A CA 1
ATOM 1264 C C . SER A 1 164 ? 30.568 3.270 -43.969 1.00 85.38 164 SER A C 1
ATOM 1266 O O . SER A 1 164 ? 29.897 2.417 -43.396 1.00 85.38 164 SER A O 1
ATOM 1268 N N . ILE A 1 165 ? 30.552 4.555 -43.591 1.00 81.69 165 ILE A N 1
ATOM 1269 C CA . ILE A 1 165 ? 29.886 5.059 -42.370 1.00 81.69 165 ILE A CA 1
ATOM 1270 C C . ILE A 1 165 ? 28.451 4.517 -42.232 1.00 81.69 165 ILE A C 1
ATOM 1272 O O . ILE A 1 165 ? 28.072 3.992 -41.187 1.00 81.69 165 ILE A O 1
ATOM 1276 N N . LEU A 1 166 ? 27.658 4.572 -43.306 1.00 82.25 166 LEU A N 1
ATOM 1277 C CA . LEU A 1 166 ? 26.275 4.088 -43.297 1.00 82.25 166 LEU A CA 1
ATOM 1278 C C . LEU A 1 166 ? 26.178 2.556 -43.171 1.00 82.25 166 LEU A C 1
ATOM 1280 O O . LEU A 1 166 ? 25.272 2.047 -42.508 1.00 82.25 166 LEU A O 1
ATOM 1284 N N . SER A 1 167 ? 27.096 1.821 -43.805 1.00 84.81 167 SER A N 1
ATOM 1285 C CA . SER A 1 167 ? 27.166 0.360 -43.706 1.00 84.81 167 SER A CA 1
ATOM 1286 C C . SER A 1 167 ? 27.568 -0.074 -42.297 1.00 84.81 167 SER A C 1
ATOM 1288 O O . SER A 1 167 ? 26.939 -0.964 -41.731 1.00 84.81 167 SER A O 1
ATOM 1290 N N . SER A 1 168 ? 28.529 0.617 -41.683 1.00 87.06 168 SER A N 1
ATOM 1291 C CA . SER A 1 168 ? 28.998 0.353 -40.322 1.00 87.06 168 SER A CA 1
ATOM 1292 C C . SER A 1 168 ? 27.943 0.653 -39.265 1.00 87.06 168 SER A C 1
ATOM 1294 O O . SER A 1 168 ? 27.782 -0.134 -38.341 1.00 87.06 168 SER A O 1
ATOM 1296 N N . VAL A 1 169 ? 27.155 1.725 -39.421 1.00 86.50 169 VAL A N 1
ATOM 1297 C CA . VAL A 1 169 ? 26.017 2.010 -38.525 1.00 86.50 169 VAL A CA 1
ATOM 1298 C C . VAL A 1 169 ? 24.963 0.898 -38.602 1.00 86.50 169 VAL A C 1
ATOM 1300 O O . VAL A 1 169 ? 24.466 0.435 -37.574 1.00 86.50 169 VAL A O 1
ATOM 1303 N N . ARG A 1 170 ? 24.643 0.410 -39.809 1.00 84.56 170 ARG A N 1
ATOM 1304 C CA . ARG A 1 170 ? 23.675 -0.687 -39.994 1.00 84.56 170 ARG A CA 1
ATOM 1305 C C . ARG A 1 170 ? 24.200 -2.029 -39.484 1.00 84.56 170 ARG A C 1
ATOM 1307 O O . ARG A 1 170 ? 23.471 -2.741 -38.794 1.00 84.56 170 ARG A O 1
ATOM 1314 N N . ALA A 1 171 ? 25.437 -2.377 -39.831 1.00 86.44 171 ALA A N 1
ATOM 1315 C CA . ALA A 1 171 ? 26.079 -3.622 -39.423 1.00 86.44 171 ALA A CA 1
ATOM 1316 C C . ALA A 1 171 ? 26.303 -3.644 -37.908 1.00 86.44 171 ALA A C 1
ATOM 1318 O O . ALA A 1 171 ? 25.833 -4.567 -37.244 1.00 86.44 171 ALA A O 1
ATOM 1319 N N . GLY A 1 172 ? 26.904 -2.579 -37.370 1.00 85.19 172 GLY A N 1
ATOM 1320 C CA . GLY A 1 172 ? 27.191 -2.411 -35.950 1.00 85.19 172 GLY A CA 1
ATOM 1321 C C . GLY A 1 172 ? 25.929 -2.491 -35.105 1.00 85.19 172 GLY A C 1
ATOM 1322 O O . GLY A 1 172 ? 25.882 -3.279 -34.163 1.00 85.19 172 GLY A O 1
ATOM 1323 N N . GLY A 1 173 ? 24.865 -1.796 -35.523 1.00 84.44 173 GLY A N 1
ATOM 1324 C CA . GLY A 1 173 ? 23.561 -1.872 -34.871 1.00 84.44 173 GLY A CA 1
ATOM 1325 C C . GLY A 1 173 ? 22.953 -3.279 -34.882 1.00 84.44 173 GLY A C 1
ATOM 1326 O O . GLY A 1 173 ? 22.366 -3.691 -33.882 1.00 84.44 173 GLY A O 1
ATOM 1327 N N . LYS A 1 174 ? 23.062 -4.038 -35.984 1.00 85.00 174 LYS A N 1
ATOM 1328 C CA . LYS A 1 174 ? 22.534 -5.415 -36.060 1.00 85.00 174 LYS A CA 1
ATOM 1329 C C . LYS A 1 174 ? 23.306 -6.369 -35.147 1.00 85.00 174 LYS A C 1
ATOM 1331 O O . LYS A 1 174 ? 22.679 -7.186 -34.480 1.00 85.00 174 LYS A O 1
ATOM 1336 N N . SER A 1 175 ? 24.634 -6.262 -35.108 1.00 85.25 175 SER A N 1
ATOM 1337 C CA . SER A 1 175 ? 25.465 -7.084 -34.222 1.00 85.25 175 SER A CA 1
ATOM 1338 C C . SER A 1 175 ? 25.300 -6.717 -32.746 1.00 85.25 175 SER A C 1
ATOM 1340 O O . SER A 1 175 ? 25.170 -7.621 -31.927 1.00 85.25 175 SER A O 1
ATOM 1342 N N . SER A 1 176 ? 25.230 -5.423 -32.403 1.00 88.75 176 SER A N 1
ATOM 1343 C CA . SER A 1 176 ? 25.096 -4.978 -31.008 1.00 88.75 176 SER A CA 1
ATOM 1344 C C . SER A 1 176 ? 23.766 -5.395 -30.385 1.00 88.75 176 SER A C 1
ATOM 1346 O O . SER A 1 176 ? 23.713 -5.677 -29.194 1.00 88.75 176 SER A O 1
ATOM 1348 N N . PHE A 1 177 ? 22.704 -5.512 -31.189 1.00 85.31 177 PHE A N 1
ATOM 1349 C CA . PHE A 1 177 ? 21.389 -5.950 -30.720 1.00 85.31 177 PHE A CA 1
ATOM 1350 C C . PHE A 1 177 ? 21.433 -7.291 -29.981 1.00 85.31 177 PHE A C 1
ATOM 1352 O O . PHE A 1 177 ? 20.851 -7.406 -28.906 1.00 85.31 177 PHE A O 1
ATOM 1359 N N . ARG A 1 178 ? 22.144 -8.290 -30.522 1.00 86.44 178 ARG A N 1
ATOM 1360 C CA . ARG A 1 178 ? 22.230 -9.607 -29.877 1.00 86.44 178 ARG A CA 1
ATOM 1361 C C . ARG A 1 178 ? 22.923 -9.507 -28.518 1.00 86.44 178 ARG A C 1
ATOM 1363 O O . ARG A 1 178 ? 22.430 -10.079 -27.557 1.00 86.44 178 ARG A O 1
ATOM 1370 N N . THR A 1 179 ? 24.009 -8.743 -28.440 1.00 87.94 179 THR A N 1
ATOM 1371 C CA . THR A 1 179 ? 24.770 -8.524 -27.203 1.00 87.94 179 THR A CA 1
ATOM 1372 C C . THR A 1 179 ? 23.957 -7.772 -26.146 1.00 87.94 179 THR A C 1
ATOM 1374 O O . THR A 1 179 ? 23.981 -8.146 -24.979 1.00 87.94 179 THR A O 1
ATOM 1377 N N . ILE A 1 180 ? 23.195 -6.745 -26.541 1.00 87.75 180 ILE A N 1
ATOM 1378 C CA . ILE A 1 180 ? 22.352 -5.958 -25.623 1.00 87.75 180 ILE A CA 1
ATOM 1379 C C . ILE A 1 180 ? 21.226 -6.813 -25.042 1.00 87.75 180 ILE A C 1
ATOM 1381 O O . ILE A 1 180 ? 20.934 -6.719 -23.852 1.00 87.75 180 ILE A O 1
ATOM 1385 N N . ILE A 1 181 ? 20.588 -7.641 -25.871 1.00 88.75 181 ILE A N 1
ATOM 1386 C CA . ILE A 1 181 ? 19.537 -8.550 -25.410 1.00 88.75 181 ILE A CA 1
ATOM 1387 C C . ILE A 1 181 ? 20.110 -9.580 -24.436 1.00 88.75 181 ILE A C 1
ATOM 1389 O O . ILE A 1 181 ? 19.565 -9.743 -23.350 1.00 88.75 181 ILE A O 1
ATOM 1393 N N . ASP A 1 182 ? 21.221 -10.224 -24.789 1.00 88.19 182 ASP A N 1
ATOM 1394 C CA . ASP A 1 182 ? 21.845 -11.263 -23.963 1.00 88.19 182 ASP A CA 1
ATOM 1395 C C . ASP A 1 182 ? 22.282 -10.728 -22.587 1.00 88.19 182 ASP A C 1
ATOM 1397 O O . ASP A 1 182 ? 21.967 -11.315 -21.551 1.00 88.19 182 ASP A O 1
ATOM 1401 N N . SER A 1 183 ? 22.894 -9.538 -22.565 1.00 86.06 183 SER A N 1
ATOM 1402 C CA . SER A 1 183 ? 23.303 -8.854 -21.331 1.00 86.06 183 SER A CA 1
ATOM 1403 C C . SER A 1 183 ? 22.112 -8.536 -20.411 1.00 86.06 183 SER A C 1
ATOM 1405 O O . SER A 1 183 ? 22.163 -8.770 -19.204 1.00 86.06 183 SER A O 1
ATOM 1407 N N . ASN A 1 184 ? 20.990 -8.075 -20.975 1.00 90.56 184 ASN A N 1
ATOM 1408 C CA . ASN A 1 184 ? 19.815 -7.678 -20.196 1.00 90.56 184 ASN A CA 1
ATOM 1409 C C . ASN A 1 184 ? 18.897 -8.846 -19.797 1.00 90.56 184 ASN A C 1
ATOM 1411 O O . ASN A 1 184 ? 18.163 -8.731 -18.813 1.00 90.56 184 ASN A O 1
ATOM 1415 N N . ILE A 1 185 ? 18.929 -9.976 -20.515 1.00 91.19 185 ILE A N 1
ATOM 1416 C CA . ILE A 1 185 ? 18.129 -11.169 -20.186 1.00 91.19 185 ILE A CA 1
ATOM 1417 C C . ILE A 1 185 ? 18.439 -11.663 -18.772 1.00 91.19 185 ILE A C 1
ATOM 1419 O O . ILE A 1 185 ? 17.516 -11.964 -18.015 1.00 91.19 185 ILE A O 1
ATOM 1423 N N . THR A 1 186 ? 19.716 -11.696 -18.387 1.00 91.06 186 THR A N 1
ATOM 1424 C CA . THR A 1 186 ? 20.130 -12.132 -17.043 1.00 91.06 186 THR A CA 1
ATOM 1425 C C . THR A 1 186 ? 19.488 -11.262 -15.957 1.00 91.06 186 THR A C 1
ATOM 1427 O O . THR A 1 186 ? 18.956 -11.776 -14.970 1.00 91.06 186 THR A O 1
ATOM 1430 N N . THR A 1 187 ? 19.447 -9.945 -16.172 1.00 91.12 187 THR A N 1
ATOM 1431 C CA . THR A 1 187 ? 18.822 -8.989 -15.249 1.00 91.12 187 THR A CA 1
ATOM 1432 C C . THR A 1 187 ? 17.303 -9.143 -15.203 1.00 91.12 187 THR A C 1
ATOM 1434 O O . THR A 1 187 ? 16.718 -9.094 -14.122 1.00 91.12 187 THR A O 1
ATOM 1437 N N . ILE A 1 188 ? 16.649 -9.400 -16.342 1.00 92.88 188 ILE A N 1
ATOM 1438 C CA . ILE A 1 188 ? 15.203 -9.674 -16.395 1.00 92.88 188 ILE A CA 1
ATOM 1439 C C . ILE A 1 188 ? 14.862 -10.951 -15.624 1.00 92.88 188 ILE A C 1
ATOM 1441 O O . ILE A 1 188 ? 13.862 -10.979 -14.906 1.00 92.88 188 ILE A O 1
ATOM 1445 N N . ILE A 1 189 ? 15.684 -11.999 -15.729 1.00 94.12 189 ILE A N 1
ATOM 1446 C CA . ILE A 1 189 ? 15.487 -13.244 -14.975 1.00 94.12 189 ILE A CA 1
ATOM 1447 C C . ILE A 1 189 ? 15.583 -12.962 -13.472 1.00 94.12 189 ILE A C 1
ATOM 1449 O O . ILE A 1 189 ? 14.679 -13.334 -12.723 1.00 94.12 189 ILE A O 1
ATOM 1453 N N . ALA A 1 190 ? 16.620 -12.244 -13.032 1.00 92.44 190 ALA A N 1
ATOM 1454 C CA . ALA A 1 190 ? 16.777 -11.866 -11.629 1.00 92.44 190 ALA A CA 1
ATOM 1455 C C . ALA A 1 190 ? 15.593 -11.020 -11.125 1.00 92.44 190 ALA A C 1
ATOM 1457 O O . ALA A 1 190 ? 15.042 -11.294 -10.058 1.00 92.44 190 ALA A O 1
ATOM 1458 N N . ALA A 1 191 ? 15.148 -10.039 -11.913 1.00 92.88 191 ALA A N 1
ATOM 1459 C CA . ALA A 1 191 ? 13.980 -9.222 -11.597 1.00 92.88 191 ALA A CA 1
ATOM 1460 C C . ALA A 1 191 ? 12.687 -10.052 -11.538 1.00 92.88 191 ALA A C 1
ATOM 1462 O O . ALA A 1 191 ? 11.867 -9.855 -10.647 1.00 92.88 191 ALA A O 1
ATOM 1463 N N . SER A 1 192 ? 12.525 -11.036 -12.423 1.00 93.94 192 SER A N 1
ATOM 1464 C CA . SER A 1 192 ? 11.365 -11.936 -12.425 1.00 93.94 192 SER A CA 1
ATOM 1465 C C . SER A 1 192 ? 11.321 -12.799 -11.162 1.00 93.94 192 SER A C 1
ATOM 1467 O O . SER A 1 192 ? 10.273 -12.918 -10.527 1.00 93.94 192 SER A O 1
ATOM 1469 N N . VAL A 1 193 ? 12.466 -13.337 -10.735 1.00 95.31 193 VAL A N 1
ATOM 1470 C CA . VAL A 1 193 ? 12.580 -14.074 -9.465 1.00 95.31 193 VAL A CA 1
ATOM 1471 C C . VAL A 1 193 ? 12.259 -13.159 -8.281 1.00 95.31 193 VAL A C 1
ATOM 1473 O O . VAL A 1 193 ? 11.463 -13.529 -7.416 1.00 95.31 193 VAL A O 1
ATOM 1476 N N . MET A 1 194 ? 12.796 -11.934 -8.272 1.00 92.81 194 MET A N 1
ATOM 1477 C CA . MET A 1 194 ? 12.480 -10.924 -7.256 1.00 92.81 194 MET A CA 1
ATOM 1478 C C . MET A 1 194 ? 10.991 -10.558 -7.230 1.00 92.81 194 MET A C 1
ATOM 1480 O O . MET A 1 194 ? 10.443 -10.317 -6.159 1.00 92.81 194 MET A O 1
ATOM 1484 N N . PHE A 1 195 ? 10.304 -10.547 -8.372 1.00 92.50 195 PHE A N 1
ATOM 1485 C CA . PHE A 1 195 ? 8.871 -10.266 -8.429 1.00 92.50 195 PHE A CA 1
ATOM 1486 C C . PHE A 1 195 ? 8.020 -11.408 -7.850 1.00 92.50 195 PHE A C 1
ATOM 1488 O O . PHE A 1 195 ? 7.040 -11.160 -7.141 1.00 92.50 195 PHE A O 1
ATOM 1495 N N . ILE A 1 196 ? 8.398 -12.661 -8.123 1.00 92.75 196 ILE A N 1
ATOM 1496 C CA . ILE A 1 196 ? 7.674 -13.843 -7.635 1.00 92.75 196 ILE A CA 1
ATOM 1497 C C . ILE A 1 196 ? 7.906 -14.029 -6.130 1.00 92.75 196 ILE A C 1
ATOM 1499 O O . ILE A 1 196 ? 6.945 -14.218 -5.382 1.00 92.75 196 ILE A O 1
ATOM 1503 N N . MET A 1 197 ? 9.162 -13.940 -5.684 1.00 90.69 197 MET A N 1
ATOM 1504 C CA . MET A 1 197 ? 9.570 -14.264 -4.311 1.00 90.69 197 MET A CA 1
ATOM 1505 C C . MET A 1 197 ? 9.651 -13.052 -3.374 1.00 90.69 197 MET A C 1
ATOM 1507 O O . MET A 1 197 ? 9.652 -13.218 -2.157 1.00 90.69 197 MET A O 1
ATOM 1511 N N . GLY A 1 198 ? 9.737 -11.834 -3.909 1.00 84.75 198 GLY A N 1
ATOM 1512 C CA . GLY A 1 198 ? 9.863 -10.615 -3.114 1.00 84.75 198 GLY A CA 1
ATOM 1513 C C . GLY A 1 198 ? 8.565 -10.217 -2.417 1.00 84.75 198 GLY A C 1
ATOM 1514 O O . GLY A 1 198 ? 7.472 -10.646 -2.779 1.00 84.75 198 GLY A O 1
ATOM 1515 N N . THR A 1 199 ? 8.664 -9.342 -1.421 1.00 82.25 199 THR A N 1
ATOM 1516 C CA . THR A 1 199 ? 7.515 -8.789 -0.691 1.00 82.25 199 THR A CA 1
ATOM 1517 C C . THR A 1 199 ? 7.426 -7.282 -0.912 1.00 82.25 199 THR A C 1
ATOM 1519 O O . THR A 1 199 ? 8.453 -6.623 -1.062 1.00 82.25 199 THR A O 1
ATOM 1522 N N . GLY A 1 200 ? 6.199 -6.742 -0.969 1.00 83.25 200 GLY A N 1
ATOM 1523 C CA . GLY A 1 200 ? 5.889 -5.303 -1.023 1.00 83.25 200 GLY A CA 1
ATOM 1524 C C . GLY A 1 200 ? 6.839 -4.460 -1.885 1.00 83.25 200 GLY A C 1
ATOM 1525 O O . GLY A 1 200 ? 6.678 -4.362 -3.101 1.00 83.25 200 GLY A O 1
ATOM 1526 N N . ALA A 1 201 ? 7.847 -3.874 -1.234 1.00 83.50 201 ALA A N 1
ATOM 1527 C CA . ALA A 1 201 ? 8.865 -3.014 -1.833 1.00 83.50 201 ALA A CA 1
ATOM 1528 C C . ALA A 1 201 ? 9.717 -3.699 -2.914 1.00 83.50 201 ALA A C 1
ATOM 1530 O O . ALA A 1 201 ? 9.999 -3.095 -3.947 1.00 83.50 201 ALA A O 1
ATOM 1531 N N . VAL A 1 202 ? 10.098 -4.963 -2.711 1.00 86.75 202 VAL A N 1
ATOM 1532 C CA . VAL A 1 202 ? 10.947 -5.716 -3.652 1.00 86.75 202 VAL A CA 1
ATOM 1533 C C . VAL A 1 202 ? 10.192 -6.014 -4.948 1.00 86.75 202 VAL A C 1
ATOM 1535 O O . VAL A 1 202 ? 10.768 -5.927 -6.030 1.00 86.75 202 VAL A O 1
ATOM 1538 N N . LYS A 1 203 ? 8.880 -6.281 -4.864 1.00 87.81 203 LYS A N 1
ATOM 1539 C CA . LYS A 1 203 ? 8.038 -6.446 -6.060 1.00 87.81 203 LYS A CA 1
ATOM 1540 C C . LYS A 1 203 ? 7.922 -5.145 -6.852 1.00 87.81 203 LYS A C 1
ATOM 1542 O O . LYS A 1 203 ? 7.988 -5.178 -8.077 1.00 87.81 203 LYS A O 1
ATOM 1547 N N . GLY A 1 204 ? 7.787 -4.012 -6.158 1.00 86.94 204 GLY A N 1
ATOM 1548 C CA . GLY A 1 204 ? 7.780 -2.685 -6.780 1.00 86.94 204 GLY A CA 1
ATOM 1549 C C . GLY A 1 204 ? 9.101 -2.361 -7.484 1.00 86.94 204 GLY A C 1
ATOM 1550 O O . GLY A 1 204 ? 9.088 -1.940 -8.638 1.00 86.94 204 GLY A O 1
ATOM 1551 N N . PHE A 1 205 ? 10.234 -2.635 -6.831 1.00 90.25 205 PHE A N 1
ATOM 1552 C CA . PHE A 1 205 ? 11.567 -2.524 -7.436 1.00 90.25 205 PHE A CA 1
ATOM 1553 C C . PHE A 1 205 ? 11.687 -3.374 -8.707 1.00 90.25 205 PHE A C 1
ATOM 1555 O O . PHE A 1 205 ? 12.069 -2.865 -9.758 1.00 90.25 205 PHE A O 1
ATOM 1562 N N . ALA A 1 206 ? 11.309 -4.654 -8.627 1.00 91.81 206 ALA A N 1
ATOM 1563 C CA . ALA A 1 206 ? 11.380 -5.579 -9.752 1.00 91.81 206 ALA A CA 1
ATOM 1564 C C . ALA A 1 206 ? 10.519 -5.131 -10.943 1.00 91.81 206 ALA A C 1
ATOM 1566 O O . ALA A 1 206 ? 10.963 -5.217 -12.086 1.00 91.81 206 ALA A O 1
ATOM 1567 N N . LEU A 1 207 ? 9.314 -4.612 -10.685 1.00 90.44 207 LEU A N 1
ATOM 1568 C CA . LEU A 1 207 ? 8.421 -4.108 -11.728 1.00 90.44 207 LEU A CA 1
ATOM 1569 C C . LEU A 1 207 ? 9.036 -2.921 -12.483 1.00 90.44 207 LEU A C 1
ATOM 1571 O O . LEU A 1 207 ? 9.048 -2.920 -13.713 1.00 90.44 207 LEU A O 1
ATOM 1575 N N . VAL A 1 208 ? 9.564 -1.933 -11.750 1.00 91.38 208 VAL A N 1
ATOM 1576 C CA . VAL A 1 208 ? 10.219 -0.757 -12.346 1.00 91.38 208 VAL A CA 1
ATOM 1577 C C . VAL A 1 208 ? 11.446 -1.182 -13.147 1.00 91.38 208 VAL A C 1
ATOM 1579 O O . VAL A 1 208 ? 11.621 -0.723 -14.270 1.00 91.38 208 VAL A O 1
ATOM 1582 N N . LEU A 1 209 ? 12.248 -2.106 -12.614 1.00 91.38 209 LEU A N 1
ATOM 1583 C CA . LEU A 1 209 ? 13.448 -2.609 -13.276 1.00 91.38 209 LEU A CA 1
ATOM 1584 C C . LEU A 1 209 ? 13.133 -3.320 -14.603 1.00 91.38 209 LEU A C 1
ATOM 1586 O O . LEU A 1 209 ? 13.795 -3.072 -15.605 1.00 91.38 209 LEU A O 1
ATOM 1590 N N . ILE A 1 210 ? 12.104 -4.173 -14.639 1.00 92.31 210 ILE A N 1
ATOM 1591 C CA . ILE A 1 210 ? 11.682 -4.856 -15.874 1.00 92.31 210 ILE A CA 1
ATOM 1592 C C . ILE A 1 210 ? 11.178 -3.840 -16.903 1.00 92.31 210 ILE A C 1
ATOM 1594 O O . ILE A 1 210 ? 11.565 -3.904 -18.071 1.00 92.31 210 ILE A O 1
ATOM 1598 N N . PHE A 1 211 ? 10.328 -2.900 -16.480 1.00 91.94 211 PHE A N 1
ATOM 1599 C CA . PHE A 1 211 ? 9.789 -1.872 -17.367 1.00 91.94 211 PHE A CA 1
ATOM 1600 C C . PHE A 1 211 ? 10.893 -0.985 -17.958 1.00 91.94 211 PHE A C 1
ATOM 1602 O O . PHE A 1 211 ? 10.879 -0.687 -19.156 1.00 91.94 211 PHE A O 1
ATOM 1609 N N . ASP A 1 212 ? 11.869 -0.604 -17.136 1.00 91.44 212 ASP A N 1
ATOM 1610 C CA . ASP A 1 212 ? 13.010 0.200 -17.553 1.00 91.44 212 ASP A CA 1
ATOM 1611 C C . ASP A 1 212 ? 13.885 -0.534 -18.578 1.00 91.44 212 ASP A C 1
ATOM 1613 O O . ASP A 1 212 ? 14.145 0.000 -19.656 1.00 91.44 212 ASP A O 1
ATOM 1617 N N . ILE A 1 213 ? 14.230 -1.802 -18.323 1.00 90.38 213 ILE A N 1
ATOM 1618 C CA . ILE A 1 213 ? 15.018 -2.617 -19.259 1.00 90.38 213 ILE A CA 1
ATOM 1619 C C . ILE A 1 213 ? 14.307 -2.742 -20.611 1.00 90.38 213 ILE A C 1
ATOM 1621 O O . ILE A 1 213 ? 14.927 -2.554 -21.659 1.00 90.38 213 ILE A O 1
ATOM 1625 N N . VAL A 1 214 ? 13.000 -3.026 -20.615 1.00 90.38 214 VAL A N 1
ATOM 1626 C CA . VAL A 1 214 ? 12.216 -3.135 -21.856 1.00 90.38 214 VAL A CA 1
ATOM 1627 C C . VAL A 1 214 ? 12.219 -1.808 -22.619 1.00 90.38 214 VAL A C 1
ATOM 1629 O O . VAL A 1 214 ? 12.494 -1.784 -23.822 1.00 90.38 214 VAL A O 1
ATOM 1632 N N . THR A 1 215 ? 11.974 -0.698 -21.921 1.00 89.69 215 THR A N 1
ATOM 1633 C CA . THR A 1 215 ? 11.971 0.648 -22.514 1.00 89.69 215 THR A CA 1
ATOM 1634 C C . THR A 1 215 ? 13.352 1.022 -23.067 1.00 89.69 215 THR A C 1
ATOM 1636 O O . THR A 1 215 ? 13.458 1.555 -24.175 1.00 89.69 215 THR A O 1
ATOM 1639 N N . SER A 1 216 ? 14.422 0.683 -22.347 1.00 88.19 216 SER A N 1
ATOM 1640 C CA . SER A 1 216 ? 15.819 0.912 -22.729 1.00 88.19 216 SER A CA 1
ATOM 1641 C C . SER A 1 216 ? 16.216 0.116 -23.974 1.00 88.19 216 SER A C 1
ATOM 1643 O O . SER A 1 216 ? 16.754 0.684 -24.927 1.00 88.19 216 SER A O 1
ATOM 1645 N N . ILE A 1 217 ? 15.881 -1.177 -24.030 1.00 86.94 217 ILE A N 1
ATOM 1646 C CA . ILE A 1 217 ? 16.137 -2.034 -25.195 1.00 86.94 217 ILE A CA 1
ATOM 1647 C C . ILE A 1 217 ? 15.460 -1.445 -26.439 1.00 86.94 217 ILE A C 1
ATOM 1649 O O . ILE A 1 217 ? 16.116 -1.258 -27.465 1.00 86.94 217 ILE A O 1
ATOM 1653 N N . ILE A 1 218 ? 14.172 -1.095 -26.350 1.00 86.94 218 ILE A N 1
ATOM 1654 C CA . ILE A 1 218 ? 13.424 -0.503 -27.471 1.00 86.94 218 ILE A CA 1
ATOM 1655 C C . ILE A 1 218 ? 14.074 0.814 -27.912 1.00 86.94 218 ILE A C 1
ATOM 1657 O O . ILE A 1 218 ? 14.338 1.006 -29.102 1.00 86.94 218 ILE A O 1
ATOM 1661 N N . THR A 1 219 ? 14.386 1.697 -26.964 1.00 86.19 219 THR A N 1
ATOM 1662 C CA . THR A 1 219 ? 15.002 2.998 -27.2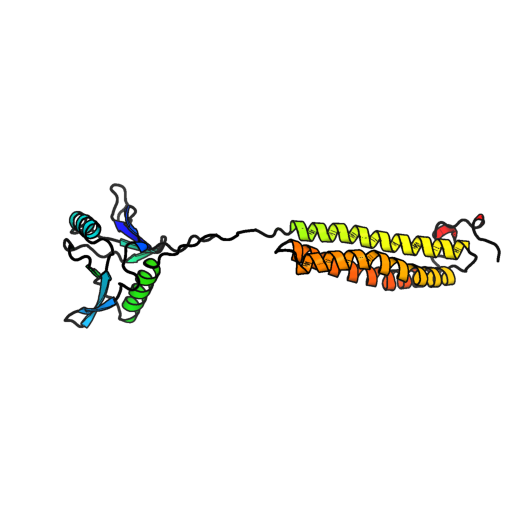50 1.00 86.19 219 THR A CA 1
ATOM 1663 C C . THR A 1 219 ? 16.350 2.823 -27.945 1.00 86.19 219 THR A C 1
ATOM 1665 O O . THR A 1 219 ? 16.569 3.366 -29.026 1.00 86.19 219 THR A O 1
ATOM 1668 N N . ASN A 1 220 ? 17.235 1.985 -27.413 1.00 79.44 220 ASN A N 1
ATOM 1669 C CA . ASN A 1 220 ? 18.567 1.789 -27.980 1.00 79.44 220 ASN A CA 1
ATOM 1670 C C . ASN A 1 220 ? 18.534 1.144 -29.373 1.00 79.44 220 ASN A C 1
ATOM 1672 O O . ASN A 1 220 ? 19.365 1.464 -30.223 1.00 79.44 220 ASN A O 1
ATOM 1676 N N . ILE A 1 221 ? 17.552 0.288 -29.664 1.00 77.31 221 ILE A N 1
ATOM 1677 C CA . ILE A 1 221 ? 17.429 -0.347 -30.983 1.00 77.31 221 ILE A CA 1
ATOM 1678 C C . ILE A 1 221 ? 16.856 0.612 -32.021 1.00 77.31 221 ILE A C 1
ATOM 1680 O O . ILE A 1 221 ? 17.399 0.725 -33.123 1.00 77.31 221 ILE A O 1
ATOM 1684 N N . PHE A 1 222 ? 15.736 1.258 -31.704 1.00 80.25 222 PHE A N 1
ATOM 1685 C CA . PHE A 1 222 ? 14.996 2.057 -32.675 1.00 80.25 222 PHE A CA 1
ATOM 1686 C C . PHE A 1 222 ? 15.539 3.477 -32.757 1.00 80.25 222 PHE A C 1
ATOM 1688 O O . PHE A 1 222 ? 15.865 3.944 -33.849 1.00 80.25 222 PHE A O 1
ATOM 1695 N N . PHE A 1 223 ? 15.684 4.147 -31.615 1.00 81.12 223 PHE A N 1
ATOM 1696 C CA . PHE A 1 223 ? 16.040 5.560 -31.559 1.00 81.12 223 PHE A CA 1
ATOM 1697 C C . PHE A 1 223 ? 17.481 5.801 -32.011 1.00 81.12 223 PHE A C 1
ATOM 1699 O O . PHE A 1 223 ? 17.713 6.649 -32.870 1.00 81.12 223 PHE A O 1
ATOM 1706 N N . SER A 1 224 ? 18.441 5.006 -31.524 1.00 77.31 224 SER A N 1
ATOM 1707 C CA . SER A 1 224 ? 19.858 5.174 -31.884 1.00 77.31 224 SER A CA 1
ATOM 1708 C C . SER A 1 224 ? 20.101 4.955 -33.382 1.00 77.31 224 SER A C 1
ATOM 1710 O O . SER A 1 224 ? 20.696 5.796 -34.061 1.00 77.31 224 SER A O 1
ATOM 1712 N N . ARG A 1 225 ? 19.553 3.870 -33.954 1.00 76.06 225 ARG A N 1
ATOM 1713 C CA . ARG A 1 225 ? 19.669 3.595 -35.397 1.00 76.06 225 ARG A CA 1
ATOM 1714 C C . ARG A 1 225 ? 18.976 4.660 -36.238 1.00 76.06 225 ARG A C 1
ATOM 1716 O O . ARG A 1 225 ? 19.534 5.073 -37.257 1.00 76.06 225 ARG A O 1
ATOM 1723 N N . PHE A 1 226 ? 17.781 5.090 -35.835 1.00 83.50 226 PHE A N 1
ATOM 1724 C CA . PHE A 1 226 ? 17.029 6.134 -36.523 1.00 83.50 226 PHE A CA 1
ATOM 1725 C C . PHE A 1 226 ? 17.806 7.454 -36.538 1.00 83.50 226 PHE A C 1
ATOM 1727 O O . PHE A 1 226 ? 18.055 7.999 -37.614 1.00 83.50 226 PHE A O 1
ATOM 1734 N N . LEU A 1 227 ? 18.264 7.916 -35.373 1.00 84.31 227 LEU A N 1
ATOM 1735 C CA . LEU A 1 227 ? 18.959 9.190 -35.218 1.00 84.31 227 LEU A CA 1
ATOM 1736 C C . LEU A 1 227 ? 20.303 9.202 -35.956 1.00 84.31 227 LEU A C 1
ATOM 1738 O O . LEU A 1 227 ? 20.577 10.128 -36.716 1.00 84.31 227 LEU A O 1
ATOM 1742 N N . LEU A 1 228 ? 21.121 8.154 -35.809 1.00 81.88 228 LEU A N 1
ATOM 1743 C CA . LEU A 1 228 ? 22.408 8.058 -36.506 1.00 81.88 228 LEU A CA 1
ATOM 1744 C C . LEU A 1 228 ? 22.225 7.970 -38.024 1.00 81.88 228 LEU A C 1
ATOM 1746 O O . LEU A 1 228 ? 22.951 8.622 -38.773 1.00 81.88 228 LEU A O 1
ATOM 1750 N N . THR A 1 229 ? 21.225 7.220 -38.496 1.00 78.69 229 THR A N 1
ATOM 1751 C CA . THR A 1 229 ? 20.917 7.157 -39.933 1.00 78.69 229 THR A CA 1
ATOM 1752 C C . THR A 1 229 ? 20.452 8.514 -40.457 1.00 78.69 229 THR A C 1
ATOM 1754 O O . THR A 1 229 ? 20.854 8.908 -41.553 1.00 78.69 229 THR A O 1
ATOM 1757 N N . LEU A 1 230 ? 19.641 9.243 -39.685 1.00 84.44 230 LEU A N 1
ATOM 1758 C CA . LEU A 1 230 ? 19.181 10.585 -40.031 1.00 84.44 230 LEU A CA 1
ATOM 1759 C C . LEU A 1 230 ? 20.351 11.573 -40.103 1.00 84.44 230 LEU A C 1
ATOM 1761 O O . LEU A 1 230 ? 20.473 12.277 -41.096 1.00 84.44 230 LEU A O 1
ATOM 1765 N N . LEU A 1 231 ? 21.248 11.579 -39.114 1.00 84.75 231 LEU A N 1
ATOM 1766 C CA . LEU A 1 231 ? 22.411 12.475 -39.063 1.00 84.75 231 LEU A CA 1
ATOM 1767 C C . LEU A 1 231 ? 23.422 12.209 -40.185 1.00 84.75 231 LEU A C 1
ATOM 1769 O O . LEU A 1 231 ? 23.994 13.144 -40.752 1.00 84.75 231 LEU A O 1
ATOM 1773 N N . VAL A 1 232 ? 23.628 10.937 -40.537 1.00 80.44 232 VAL A N 1
ATOM 1774 C CA . VAL A 1 232 ? 24.467 10.557 -41.681 1.00 80.44 232 VAL A CA 1
ATOM 1775 C C . VAL A 1 232 ? 23.807 10.996 -42.993 1.00 80.44 232 VAL A C 1
ATOM 1777 O O . VAL A 1 232 ? 24.480 11.571 -43.846 1.00 80.44 232 VAL A O 1
ATOM 1780 N N . ARG A 1 233 ? 22.487 10.809 -43.149 1.00 78.94 233 ARG A N 1
ATOM 1781 C CA . ARG A 1 233 ? 21.735 11.264 -44.337 1.00 78.94 233 ARG A CA 1
ATOM 1782 C C . ARG A 1 233 ? 21.651 12.785 -44.456 1.00 78.94 233 ARG A C 1
ATOM 1784 O O . ARG A 1 233 ? 21.730 13.304 -45.562 1.00 78.94 233 ARG A O 1
ATOM 1791 N N . ALA A 1 234 ? 21.554 13.489 -43.332 1.00 83.19 234 ALA A N 1
ATOM 1792 C CA . ALA A 1 234 ? 21.601 14.946 -43.245 1.00 83.19 234 ALA A CA 1
ATOM 1793 C C . ALA A 1 234 ? 23.012 15.510 -43.489 1.00 83.19 234 ALA A C 1
ATOM 1795 O O . ALA A 1 234 ? 23.218 16.718 -43.412 1.00 83.19 234 ALA A O 1
ATOM 1796 N N . ASN A 1 235 ? 23.990 14.652 -43.810 1.00 76.06 235 ASN A N 1
ATOM 1797 C CA . ASN A 1 235 ? 25.349 15.043 -44.164 1.00 76.06 235 ASN A CA 1
ATOM 1798 C C . ASN A 1 235 ? 26.105 15.751 -43.016 1.00 76.06 235 ASN A C 1
ATOM 1800 O O . ASN A 1 235 ? 27.079 16.465 -43.258 1.00 76.06 235 ASN A O 1
ATOM 1804 N N . VAL A 1 236 ? 25.679 15.533 -41.767 1.00 77.56 236 VAL A N 1
ATOM 1805 C CA . VAL A 1 236 ? 26.317 16.084 -40.560 1.00 77.56 236 VAL A CA 1
ATOM 1806 C C . VAL A 1 236 ? 27.529 15.234 -40.162 1.00 77.56 236 VAL A C 1
ATOM 1808 O O . VAL A 1 236 ? 28.585 15.757 -39.817 1.00 77.56 236 VAL A O 1
ATOM 1811 N N . LEU A 1 237 ? 27.422 13.907 -40.287 1.00 77.44 237 LEU A N 1
ATOM 1812 C CA . LEU A 1 237 ? 28.458 12.949 -39.884 1.00 77.44 237 LEU A CA 1
ATOM 1813 C C . LEU A 1 237 ? 29.238 12.400 -41.091 1.00 77.44 237 LEU A C 1
ATOM 1815 O O . LEU A 1 237 ? 29.096 11.241 -41.470 1.00 77.44 237 LEU A O 1
ATOM 1819 N N . LYS A 1 238 ? 30.065 13.255 -41.708 1.00 71.56 238 LYS A N 1
ATOM 1820 C CA . LYS A 1 238 ? 30.806 12.936 -42.950 1.00 71.56 238 LYS A CA 1
ATOM 1821 C C . LYS A 1 238 ? 32.157 12.249 -42.755 1.00 71.56 238 LYS A C 1
ATOM 1823 O O . LYS A 1 238 ? 32.635 11.595 -43.675 1.00 71.56 238 LYS A O 1
ATOM 1828 N N . LYS A 1 239 ? 32.807 12.440 -41.603 1.00 76.81 239 LYS A N 1
ATOM 1829 C CA . LYS A 1 239 ? 34.182 11.977 -41.369 1.00 76.81 239 LYS A CA 1
ATOM 1830 C C . LYS A 1 239 ? 34.219 10.847 -40.337 1.00 76.81 239 LYS A C 1
ATOM 1832 O O . LYS A 1 239 ? 33.595 10.999 -39.285 1.00 76.81 239 LYS A O 1
ATOM 1837 N N . PRO A 1 240 ? 35.017 9.783 -40.555 1.00 75.00 240 PRO A N 1
ATOM 1838 C CA . PRO A 1 240 ? 35.245 8.730 -39.557 1.00 75.00 240 PRO A CA 1
ATOM 1839 C C . PRO A 1 240 ? 35.733 9.263 -38.202 1.00 75.00 240 PRO A C 1
ATOM 1841 O O . PRO A 1 240 ? 35.395 8.720 -37.151 1.00 75.00 240 PRO A O 1
ATOM 1844 N N . LYS A 1 241 ? 36.434 10.404 -38.221 1.00 77.38 241 LYS A N 1
ATOM 1845 C CA . LYS A 1 241 ? 36.913 11.114 -37.030 1.00 77.38 241 LYS A CA 1
ATOM 1846 C C . LYS A 1 241 ? 35.794 11.523 -36.061 1.00 77.38 241 LYS A C 1
ATOM 1848 O O . LYS A 1 241 ? 36.045 11.580 -34.863 1.00 77.38 241 LYS A O 1
ATOM 1853 N N . TYR A 1 242 ? 34.568 11.762 -36.540 1.00 81.44 242 TYR A N 1
ATOM 1854 C CA . TYR A 1 242 ? 33.423 12.087 -35.674 1.00 81.44 242 TYR A CA 1
ATOM 1855 C C . TYR A 1 242 ? 32.938 10.900 -34.837 1.00 81.44 242 TYR A C 1
ATOM 1857 O O . TYR A 1 242 ? 32.328 11.103 -33.795 1.00 81.44 242 TYR A O 1
ATOM 1865 N N . PHE A 1 243 ? 33.263 9.678 -35.256 1.00 79.31 243 PHE A N 1
ATOM 1866 C CA . PHE A 1 243 ? 33.011 8.447 -34.505 1.00 79.31 243 PHE A CA 1
ATOM 1867 C C . PHE A 1 243 ? 34.251 7.997 -33.708 1.00 79.31 243 PHE A C 1
ATOM 1869 O O . PHE A 1 243 ? 34.344 6.855 -33.257 1.00 79.31 243 PHE A O 1
ATOM 1876 N N . GLY A 1 244 ? 35.246 8.879 -33.551 1.00 80.88 244 GLY A N 1
ATOM 1877 C CA . GLY A 1 244 ? 36.489 8.574 -32.842 1.00 80.88 244 GLY A CA 1
ATOM 1878 C C . GLY A 1 244 ? 37.394 7.569 -33.562 1.00 80.88 244 GLY A C 1
ATOM 1879 O O . GLY A 1 244 ? 38.252 6.975 -32.916 1.00 80.88 244 GLY A O 1
ATOM 1880 N N . VAL A 1 245 ? 37.216 7.369 -34.875 1.00 80.31 245 VAL A N 1
ATOM 1881 C CA . VAL A 1 245 ? 38.077 6.512 -35.708 1.00 80.31 245 VAL A CA 1
ATOM 1882 C C . VAL A 1 245 ? 39.070 7.383 -36.471 1.00 80.31 245 VAL A C 1
ATOM 1884 O O . VAL A 1 245 ? 38.670 8.293 -37.203 1.00 80.31 245 VAL A O 1
ATOM 1887 N N . LYS A 1 246 ? 40.372 7.118 -36.321 1.00 81.00 246 LYS A N 1
ATOM 1888 C CA . LYS A 1 246 ? 41.409 7.755 -37.149 1.00 81.00 246 LYS A CA 1
ATOM 1889 C C . LYS A 1 246 ? 41.480 7.063 -38.510 1.00 81.00 246 LYS A C 1
ATOM 1891 O O . LYS A 1 246 ? 41.376 5.846 -38.583 1.00 81.00 246 LYS A O 1
ATOM 1896 N N . GLU A 1 247 ? 41.713 7.823 -39.578 1.00 71.50 247 GLU A N 1
ATOM 1897 C CA . GLU A 1 247 ? 41.818 7.277 -40.945 1.00 71.50 247 GLU A CA 1
ATOM 1898 C C . GLU A 1 247 ? 42.962 6.255 -41.090 1.00 71.50 247 GLU A C 1
ATOM 1900 O O . GLU A 1 247 ? 42.851 5.325 -41.877 1.00 71.50 247 GLU A O 1
ATOM 1905 N N . SER A 1 248 ? 44.003 6.349 -40.255 1.00 71.38 248 SER A N 1
ATOM 1906 C CA . SER A 1 248 ? 45.105 5.379 -40.171 1.00 71.38 248 SER A CA 1
ATOM 1907 C C . SER A 1 248 ? 44.735 4.034 -39.527 1.00 71.38 248 SER A C 1
ATOM 1909 O O . SER A 1 248 ? 45.507 3.089 -39.616 1.00 71.38 248 SER A O 1
ATOM 1911 N N . GLU A 1 249 ? 43.604 3.950 -38.818 1.00 71.75 249 GLU A N 1
ATOM 1912 C CA . GLU A 1 249 ? 43.133 2.730 -38.134 1.00 71.75 249 GLU A CA 1
ATOM 1913 C C . GLU A 1 249 ? 42.184 1.897 -39.009 1.00 71.75 249 GLU A C 1
ATOM 1915 O O . GLU A 1 249 ? 41.719 0.836 -38.587 1.00 71.75 249 GLU A O 1
ATOM 1920 N N . ILE A 1 250 ? 41.863 2.386 -40.209 1.00 77.12 250 ILE A N 1
ATOM 1921 C CA . ILE A 1 250 ? 40.969 1.717 -41.147 1.00 77.12 250 ILE A CA 1
ATOM 1922 C C . ILE A 1 250 ? 41.802 0.721 -41.953 1.00 77.12 250 ILE A C 1
ATOM 1924 O O . ILE A 1 250 ? 42.723 1.111 -42.670 1.00 77.12 250 ILE A O 1
ATOM 1928 N N . ARG A 1 251 ? 41.486 -0.573 -41.839 1.00 75.75 251 ARG A N 1
ATOM 1929 C CA . ARG A 1 251 ? 42.094 -1.594 -42.700 1.00 75.75 251 ARG A CA 1
ATOM 1930 C C . ARG A 1 251 ? 41.704 -1.296 -44.146 1.00 75.75 251 ARG A C 1
ATOM 1932 O O . ARG A 1 251 ? 40.517 -1.183 -44.446 1.00 75.75 251 ARG A O 1
ATOM 1939 N N . ALA A 1 252 ? 42.700 -1.149 -45.018 1.00 59.78 252 ALA A N 1
ATOM 1940 C CA . ALA A 1 252 ? 42.461 -1.100 -46.453 1.00 59.78 252 ALA A CA 1
ATOM 1941 C C . ALA A 1 252 ? 41.833 -2.438 -46.881 1.00 59.78 252 ALA A C 1
ATOM 1943 O O . ALA A 1 252 ? 42.361 -3.496 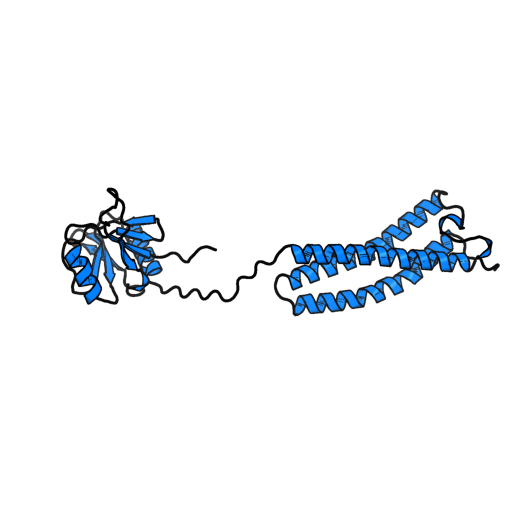-46.531 1.00 59.78 252 ALA A O 1
ATOM 1944 N N . LEU A 1 253 ? 40.675 -2.360 -47.541 1.00 53.00 253 LEU A N 1
ATOM 1945 C CA . LEU A 1 253 ? 40.015 -3.493 -48.197 1.00 53.00 253 LEU A CA 1
ATOM 1946 C C . LEU A 1 253 ? 40.772 -3.891 -49.463 1.00 53.00 253 LEU A C 1
ATOM 1948 O O . LEU A 1 253 ? 41.234 -2.966 -50.170 1.00 53.00 253 LEU A O 1
#

InterPro domains:
  IPR022813 Protein-export membrane protein SecD/SecF, archaeal and bacterial [PTHR30081] (133-240)
  IPR048634 Protein export membrane protein SecD/SecF, C-terminal [PF02355] (134-231)
  IPR054384 SecDF, P1 head subdomain [PF22599] (24-117)